Protein AF-A0A5E3XPI7-F1 (afdb_monomer_lite)

Sequence (190 aa):
MTLVTARSAARRAAVLPKRLLLRAASTKTPSSSGTPTTSGQPPRFQLPAEKLRQLISLYHQSRDFVTPENLDRKIDEAFVEMPAGNLHSTNSEPRKSYPDLINDIARRRQQPAVRPVAIVTQAQNIRQNVARSEAIFEALYGSSNGRKPGLELVLETWGSTSKRLEELQEEKVPSAPVPRGRSKPVSRRS

Radius of gyration: 37.41 Å; chains: 1; bounding box: 80×70×129 Å

Foldseek 3Di:
DDDDDDDDDDDDDDDDDPDDDPPDDPPPDPPDPDDDPPPPDPPPPDDDPVVVVVVVVVVVVCVVDDDPVCPVVVVCCVVVCPPPVPVVPPPPPPPQDPVRVVVVVVVVVPDPPDPPPPCPPVVVVVVVVLVVVQVVCCVVQVDNPVPDHHPVVVVVVVVVVVVVVVVVVVVVPDDDPDDDDDDDDDDDDD

Structure (mmCIF, N/CA/C/O backbone):
data_AF-A0A5E3XPI7-F1
#
_entry.id   AF-A0A5E3XPI7-F1
#
loop_
_atom_site.group_PDB
_atom_site.id
_atom_site.type_symbol
_atom_site.label_atom_id
_atom_site.label_alt_id
_atom_site.label_comp_id
_atom_site.label_asym_id
_atom_site.label_entity_id
_atom_site.label_seq_id
_atom_site.pdbx_PDB_ins_code
_atom_site.Cartn_x
_atom_site.Cartn_y
_atom_site.Cartn_z
_atom_site.occupancy
_atom_site.B_iso_or_equiv
_atom_site.auth_seq_id
_atom_site.auth_comp_id
_atom_site.auth_asym_id
_atom_site.auth_atom_id
_atom_site.pdbx_PDB_model_num
ATOM 1 N N . MET A 1 1 ? 33.825 -17.149 -54.811 1.00 46.75 1 MET A N 1
ATOM 2 C CA . MET A 1 1 ? 33.338 -18.462 -54.339 1.00 46.75 1 MET A CA 1
ATOM 3 C C . MET A 1 1 ? 32.237 -18.224 -53.322 1.00 46.75 1 MET A C 1
ATOM 5 O O . MET A 1 1 ? 32.507 -17.690 -52.257 1.00 46.75 1 MET A O 1
ATOM 9 N N . THR A 1 2 ? 30.994 -18.499 -53.704 1.00 53.19 2 THR A N 1
ATOM 10 C CA . THR A 1 2 ? 29.777 -18.215 -52.935 1.00 53.19 2 THR A CA 1
ATOM 11 C C . THR A 1 2 ? 29.277 -19.500 -52.284 1.00 53.19 2 THR A C 1
ATOM 13 O O . THR A 1 2 ? 28.970 -20.464 -52.978 1.00 53.19 2 THR A O 1
ATOM 16 N N . LEU A 1 3 ? 29.184 -19.526 -50.953 1.00 53.25 3 LEU A N 1
ATOM 17 C CA . LEU A 1 3 ? 28.537 -20.616 -50.224 1.00 53.25 3 LEU A CA 1
ATOM 18 C C . LEU A 1 3 ? 27.262 -20.087 -49.570 1.00 53.25 3 LEU A C 1
ATOM 20 O O . LEU A 1 3 ? 27.287 -19.373 -48.570 1.00 53.25 3 LEU A O 1
ATOM 24 N N . VAL A 1 4 ? 26.145 -20.432 -50.205 1.00 54.34 4 VAL A N 1
ATOM 25 C CA . VAL A 1 4 ? 24.784 -20.302 -49.691 1.00 54.34 4 VAL A CA 1
ATOM 26 C C . VAL A 1 4 ? 24.515 -21.517 -48.808 1.00 54.34 4 VAL A C 1
ATOM 28 O O . VAL A 1 4 ? 24.525 -22.643 -49.299 1.00 54.34 4 VAL A O 1
ATOM 31 N N . THR A 1 5 ? 24.228 -21.298 -47.525 1.00 57.84 5 THR A N 1
ATOM 32 C CA . THR A 1 5 ? 23.769 -22.361 -46.619 1.00 57.84 5 THR A CA 1
ATOM 33 C C . THR A 1 5 ? 22.466 -21.925 -45.964 1.00 57.84 5 THR A C 1
ATOM 35 O O . THR A 1 5 ? 22.449 -21.222 -44.959 1.00 57.84 5 THR A O 1
ATOM 38 N N . ALA A 1 6 ? 21.355 -22.352 -46.559 1.00 56.62 6 ALA A N 1
ATOM 39 C CA . ALA A 1 6 ? 20.020 -22.262 -45.987 1.00 56.62 6 ALA A CA 1
ATOM 40 C C . ALA A 1 6 ? 19.704 -23.569 -45.258 1.00 56.62 6 ALA A C 1
ATOM 42 O O . ALA A 1 6 ? 19.625 -24.589 -45.935 1.00 56.62 6 ALA A O 1
ATOM 43 N N . ARG A 1 7 ? 19.473 -23.571 -43.933 1.00 46.44 7 ARG A N 1
ATOM 44 C CA . ARG A 1 7 ? 18.800 -24.697 -43.253 1.00 46.44 7 ARG A CA 1
ATOM 45 C C . ARG A 1 7 ? 18.004 -24.293 -42.004 1.00 46.44 7 ARG A C 1
ATOM 47 O O . ARG A 1 7 ? 18.560 -23.889 -40.993 1.00 46.44 7 ARG A O 1
ATOM 54 N N . SER A 1 8 ? 16.711 -24.606 -42.104 1.00 47.53 8 SER A N 1
ATOM 55 C CA . SER A 1 8 ? 15.860 -25.246 -41.092 1.00 47.53 8 SER A CA 1
ATOM 56 C C . SER A 1 8 ? 15.229 -24.389 -39.987 1.00 47.53 8 SER A C 1
ATOM 58 O O . SER A 1 8 ? 15.787 -24.163 -38.917 1.00 47.53 8 SER A O 1
ATOM 60 N N . ALA A 1 9 ? 13.970 -24.018 -40.234 1.00 50.31 9 ALA A N 1
ATOM 61 C CA . ALA A 1 9 ? 13.013 -23.578 -39.230 1.00 50.31 9 ALA A CA 1
ATOM 62 C C . ALA A 1 9 ? 12.345 -24.799 -38.569 1.00 50.31 9 ALA A C 1
ATOM 64 O O . ALA A 1 9 ? 11.523 -25.477 -39.184 1.00 50.31 9 ALA A O 1
ATOM 65 N N . ALA A 1 10 ? 12.652 -25.055 -37.298 1.00 51.22 10 ALA A N 1
ATOM 66 C CA . ALA A 1 10 ? 11.918 -26.018 -36.484 1.00 51.22 10 ALA A CA 1
ATOM 67 C C . ALA A 1 10 ? 10.769 -25.306 -35.753 1.00 51.22 10 ALA A C 1
ATOM 69 O O . ALA A 1 10 ? 10.960 -24.664 -34.721 1.00 51.22 10 ALA A O 1
ATOM 70 N N . ARG A 1 11 ? 9.552 -25.431 -36.290 1.00 51.06 11 ARG A N 1
ATOM 71 C CA . ARG A 1 11 ? 8.315 -25.072 -35.585 1.00 51.06 11 ARG A CA 1
ATOM 72 C C . ARG A 1 11 ? 8.061 -26.119 -34.498 1.00 51.06 11 ARG A C 1
ATOM 74 O O . ARG A 1 11 ? 7.648 -27.232 -34.806 1.00 51.06 11 ARG A O 1
ATOM 81 N N . ARG A 1 12 ? 8.298 -25.786 -33.228 1.00 45.91 12 ARG A N 1
ATOM 82 C CA . ARG A 1 12 ? 7.793 -26.579 -32.095 1.00 45.91 12 ARG A CA 1
ATOM 83 C C . ARG A 1 12 ? 6.591 -25.871 -31.486 1.00 45.91 12 ARG A C 1
ATOM 85 O O . ARG A 1 12 ? 6.736 -24.878 -30.782 1.00 45.91 12 ARG A O 1
ATOM 92 N N . ALA A 1 13 ? 5.410 -26.407 -31.782 1.00 50.97 13 ALA A N 1
ATOM 93 C CA . ALA A 1 13 ? 4.174 -26.099 -31.085 1.00 50.97 13 ALA A CA 1
ATOM 94 C C . ALA A 1 13 ? 4.282 -26.633 -29.648 1.00 50.97 13 ALA A C 1
ATOM 96 O O . ALA A 1 13 ? 4.342 -27.843 -29.433 1.00 50.97 13 ALA A O 1
ATOM 97 N N . ALA A 1 14 ? 4.361 -25.734 -28.668 1.00 48.03 14 ALA A N 1
ATOM 98 C CA . ALA A 1 14 ? 4.275 -26.097 -27.262 1.00 48.03 14 ALA A CA 1
ATOM 99 C C . ALA A 1 14 ? 2.805 -26.044 -26.834 1.00 48.03 14 ALA A C 1
ATOM 101 O O . ALA A 1 14 ? 2.178 -24.987 -26.808 1.00 48.03 14 ALA A O 1
ATOM 102 N N . VAL A 1 15 ? 2.268 -27.222 -26.535 1.00 55.09 15 VAL A N 1
ATOM 103 C CA . VAL A 1 15 ? 0.945 -27.450 -25.956 1.00 55.09 15 VAL A CA 1
ATOM 104 C C . VAL A 1 15 ? 0.901 -26.819 -24.560 1.00 55.09 15 VAL A C 1
ATOM 106 O O . VAL A 1 15 ? 1.678 -27.188 -23.680 1.00 55.09 15 VAL A O 1
ATOM 109 N N . LEU A 1 16 ? 0.000 -25.856 -24.361 1.00 52.22 16 LEU A N 1
ATOM 110 C CA . LEU A 1 16 ? -0.302 -25.259 -23.059 1.00 52.22 16 LEU A CA 1
ATOM 111 C C . LEU A 1 16 ? -1.058 -26.276 -22.183 1.00 52.22 16 LEU A C 1
ATOM 113 O O . LEU A 1 16 ? -2.137 -26.721 -22.587 1.00 52.22 16 LEU A O 1
ATOM 117 N N . PRO A 1 17 ? -0.589 -26.618 -20.970 1.00 56.00 17 PRO A N 1
ATOM 118 C CA . PRO A 1 17 ? -1.431 -27.318 -20.014 1.00 56.00 17 PRO A CA 1
ATOM 119 C C . PRO A 1 17 ? -2.454 -26.342 -19.416 1.00 56.00 17 PRO A C 1
ATOM 121 O O . PRO A 1 17 ? -2.115 -25.450 -18.638 1.00 56.00 17 PRO A O 1
ATOM 124 N N . LYS A 1 18 ? -3.732 -26.540 -19.758 1.00 56.53 18 LYS A N 1
ATOM 125 C CA . LYS A 1 18 ? -4.879 -25.961 -19.048 1.00 56.53 18 LYS A CA 1
ATOM 126 C C . LYS A 1 18 ? -4.884 -26.488 -17.608 1.00 56.53 18 LYS A C 1
ATOM 128 O O . LYS A 1 18 ? -5.399 -27.571 -17.349 1.00 56.53 18 LYS A O 1
ATOM 133 N N . ARG A 1 19 ? -4.323 -25.736 -16.661 1.00 48.53 19 ARG A N 1
ATOM 134 C CA . ARG A 1 19 ? -4.579 -25.950 -15.230 1.00 48.53 19 ARG A CA 1
ATOM 135 C C . ARG A 1 19 ? -5.607 -24.936 -14.751 1.00 48.53 19 ARG A C 1
ATOM 137 O O . ARG A 1 19 ? -5.276 -23.833 -14.336 1.00 48.53 19 ARG A O 1
ATOM 144 N N . LEU A 1 20 ? -6.866 -25.355 -14.833 1.00 53.25 20 LEU A N 1
ATOM 145 C CA . LEU A 1 20 ? -7.965 -24.796 -14.060 1.00 53.25 20 LEU A CA 1
ATOM 146 C C . LEU A 1 20 ? -7.735 -25.180 -12.594 1.00 53.25 20 LEU A C 1
ATOM 148 O O . LEU A 1 20 ? -7.838 -26.353 -12.243 1.00 53.25 20 LEU A O 1
ATOM 152 N N . LEU A 1 21 ? -7.414 -24.211 -11.740 1.00 52.66 21 LEU A N 1
ATOM 153 C CA . LEU A 1 21 ? -7.559 -24.365 -10.294 1.00 52.66 21 LEU A CA 1
ATOM 154 C C . LEU A 1 21 ? -8.781 -23.561 -9.860 1.00 52.66 21 LEU A C 1
ATOM 156 O O . LEU A 1 21 ? -8.689 -22.418 -9.422 1.00 52.66 21 LEU A O 1
ATOM 160 N N . LEU A 1 22 ? -9.939 -24.202 -10.009 1.00 48.00 22 LEU A N 1
ATOM 161 C CA . LEU A 1 22 ? -11.158 -23.870 -9.284 1.00 48.00 22 LEU A CA 1
ATOM 162 C C . LEU A 1 22 ? -10.891 -24.129 -7.797 1.00 48.00 22 LEU A C 1
ATOM 164 O O . LEU A 1 22 ? -11.034 -25.249 -7.312 1.00 48.00 22 LEU A O 1
ATOM 168 N N . ARG A 1 23 ? -10.461 -23.102 -7.064 1.00 47.09 23 ARG A N 1
ATOM 169 C CA . ARG A 1 23 ? -10.472 -23.141 -5.601 1.00 47.09 23 ARG A CA 1
ATOM 170 C C . ARG A 1 23 ? -11.863 -22.714 -5.152 1.00 47.09 23 ARG A C 1
ATOM 172 O O . ARG A 1 23 ? -12.155 -21.527 -5.062 1.00 47.09 23 ARG A O 1
ATOM 179 N N . ALA A 1 24 ? -12.718 -23.707 -4.929 1.00 47.91 24 ALA A N 1
ATOM 180 C CA . ALA A 1 24 ? -14.034 -23.528 -4.340 1.00 47.91 24 ALA A CA 1
ATOM 181 C C . ALA A 1 24 ? -13.911 -22.783 -3.000 1.00 47.91 24 ALA A C 1
ATOM 183 O O . ALA A 1 24 ? -13.189 -23.209 -2.094 1.00 47.91 24 ALA A O 1
ATOM 184 N N . ALA A 1 25 ? -14.605 -21.653 -2.893 1.00 49.84 25 ALA A N 1
ATOM 185 C CA . ALA A 1 25 ? -14.828 -20.974 -1.632 1.00 49.84 25 ALA A CA 1
ATOM 186 C C . ALA A 1 25 ? -15.744 -21.859 -0.776 1.00 49.84 25 ALA A C 1
ATOM 188 O O . ALA A 1 25 ? -16.906 -22.077 -1.103 1.00 49.84 25 ALA A O 1
ATOM 189 N N . SER A 1 26 ? -15.198 -22.399 0.312 1.00 47.62 26 SER A N 1
ATOM 190 C CA . SER A 1 26 ? -15.962 -23.086 1.349 1.00 47.62 26 SER A CA 1
ATOM 191 C C . SER A 1 26 ? -16.805 -22.055 2.101 1.00 47.62 26 SER A C 1
ATOM 193 O O . SER A 1 26 ? -16.370 -21.503 3.112 1.00 47.62 26 SER A O 1
ATOM 195 N N . THR A 1 27 ? -18.019 -21.804 1.620 1.00 45.47 27 THR A N 1
ATOM 196 C CA . THR A 1 27 ? -19.076 -21.120 2.366 1.00 45.47 27 THR A CA 1
ATOM 197 C C . THR A 1 27 ? -19.510 -22.015 3.524 1.00 45.47 27 THR A C 1
ATOM 199 O O . THR A 1 27 ? -20.385 -22.865 3.381 1.00 45.47 27 THR A O 1
ATOM 202 N N . LYS A 1 28 ? -18.875 -21.851 4.687 1.00 46.69 28 LYS A N 1
ATOM 203 C CA . LYS A 1 28 ? -19.432 -22.340 5.949 1.00 46.69 28 LYS A CA 1
ATOM 204 C C . LYS A 1 28 ? -20.549 -21.382 6.349 1.00 46.69 28 LYS A C 1
ATOM 206 O O . LYS A 1 28 ? -20.294 -20.352 6.962 1.00 46.69 28 LYS A O 1
ATOM 211 N N . THR A 1 29 ? -21.769 -21.711 5.950 1.00 52.50 29 THR A N 1
ATOM 212 C CA . THR A 1 29 ? -22.997 -21.145 6.502 1.00 52.50 29 THR A CA 1
ATOM 213 C C . THR A 1 29 ? -23.326 -21.896 7.798 1.00 52.50 29 THR A C 1
ATOM 215 O O . THR A 1 29 ? -23.690 -23.071 7.743 1.00 52.50 29 THR A O 1
ATOM 218 N N . PRO A 1 30 ? -23.202 -21.290 8.992 1.00 60.44 30 PRO A N 1
ATOM 219 C CA . PRO A 1 30 ? -23.854 -21.841 10.169 1.00 60.44 30 PRO A CA 1
ATOM 220 C C . PRO A 1 30 ? -25.360 -21.579 10.047 1.00 60.44 30 PRO A C 1
ATOM 222 O O . PRO A 1 30 ? -25.852 -20.495 10.348 1.00 60.44 30 PRO A O 1
ATOM 225 N N . SER A 1 31 ? -26.087 -22.584 9.562 1.00 53.00 31 SER A N 1
ATOM 226 C CA . SER A 1 31 ? -27.528 -22.694 9.766 1.00 53.00 31 SER A CA 1
ATOM 227 C C . SER A 1 31 ? -27.759 -23.129 11.211 1.00 53.00 31 SER A C 1
ATOM 229 O O . SER A 1 31 ? -27.590 -24.298 11.550 1.00 53.00 31 SER A O 1
ATOM 231 N N . SER A 1 32 ? -28.100 -22.180 12.079 1.00 54.62 32 SER A N 1
ATOM 232 C CA . 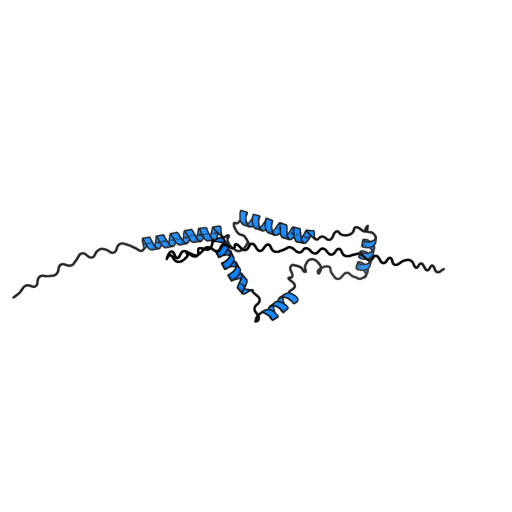SER A 1 32 ? -28.708 -22.472 13.375 1.00 54.62 32 SER A CA 1
ATOM 233 C C . SER A 1 32 ? -30.013 -21.693 13.471 1.00 54.62 32 SER A C 1
ATOM 235 O O . SER A 1 32 ? -30.049 -20.546 13.917 1.00 54.62 32 SER A O 1
ATOM 237 N N . SER A 1 33 ? -31.092 -22.320 13.011 1.00 55.06 33 SER A N 1
ATOM 238 C CA . SER A 1 33 ? -32.469 -21.920 13.283 1.00 55.06 33 SER A CA 1
ATOM 239 C C . SER A 1 33 ? -32.787 -22.184 14.760 1.00 55.06 33 SER A C 1
ATOM 241 O O . SER A 1 33 ? -33.391 -23.195 15.111 1.00 55.06 33 SER A O 1
ATOM 243 N N . GLY A 1 34 ? -32.310 -21.301 15.635 1.00 54.78 34 GLY A N 1
ATOM 244 C CA . GLY A 1 34 ? -32.733 -21.226 17.029 1.00 54.78 34 GLY A CA 1
ATOM 245 C C . GLY A 1 34 ? -33.869 -20.221 17.147 1.00 54.78 34 GLY A C 1
ATOM 246 O O . GLY A 1 34 ? -33.689 -19.039 16.863 1.00 54.78 34 GLY A O 1
ATOM 247 N N . THR A 1 35 ? -35.048 -20.693 17.535 1.00 60.25 35 THR A N 1
ATOM 248 C CA . THR A 1 35 ? -36.203 -19.865 17.893 1.00 60.25 35 THR A CA 1
ATOM 249 C C . THR A 1 35 ? -35.811 -18.850 18.978 1.00 60.25 35 THR A C 1
ATOM 251 O O . THR A 1 35 ? -35.271 -19.272 20.005 1.00 60.25 35 THR A O 1
ATOM 254 N N . PRO A 1 36 ? -36.065 -17.538 18.806 1.00 57.59 36 PRO A N 1
ATOM 255 C CA . PRO A 1 36 ? -35.721 -16.544 19.814 1.00 57.59 36 PRO A CA 1
ATOM 256 C C . PRO A 1 36 ? -36.678 -16.665 21.004 1.00 57.59 36 PRO A C 1
ATOM 258 O O . PRO A 1 36 ? -37.800 -16.165 20.976 1.00 57.59 36 PRO A O 1
ATOM 261 N N . THR A 1 37 ? -36.233 -17.321 22.074 1.00 57.84 37 THR A N 1
ATOM 262 C CA . THR A 1 37 ? -36.859 -17.184 23.391 1.00 57.84 37 THR A CA 1
ATOM 263 C C . THR A 1 37 ? -36.681 -15.744 23.849 1.00 57.84 37 THR A C 1
ATOM 265 O O . THR A 1 37 ? -35.568 -15.295 24.120 1.00 57.84 37 THR A O 1
ATOM 268 N N . THR A 1 38 ? -37.790 -15.017 23.889 1.00 57.09 38 THR A N 1
ATOM 269 C CA . THR A 1 38 ? -37.904 -13.623 24.307 1.00 57.09 38 THR A CA 1
ATOM 270 C C . THR A 1 38 ? -37.697 -13.522 25.821 1.00 57.09 38 THR A C 1
ATOM 272 O O . THR A 1 38 ? -38.645 -13.364 26.582 1.00 57.09 38 THR A O 1
ATOM 275 N N . SER A 1 39 ? -36.457 -13.648 26.297 1.00 55.84 39 SER A N 1
ATOM 276 C CA . SER A 1 39 ? -36.108 -13.098 27.607 1.00 55.84 39 SER A CA 1
ATOM 277 C C . SER A 1 39 ? -35.917 -11.592 27.418 1.00 55.84 39 SER A C 1
ATOM 279 O O . SER A 1 39 ? -35.167 -11.155 26.550 1.00 55.84 39 SER A O 1
ATOM 281 N N . GLY A 1 40 ? -36.674 -10.789 28.169 1.00 59.47 40 GLY A N 1
ATOM 282 C CA . GLY A 1 40 ? -36.781 -9.327 28.044 1.00 59.47 40 GLY A CA 1
ATOM 283 C C . GLY A 1 40 ? -35.522 -8.539 28.423 1.00 59.47 40 GLY A C 1
ATOM 284 O O . GLY A 1 40 ? -35.625 -7.459 28.995 1.00 59.47 40 GLY A O 1
ATOM 285 N N . GLN A 1 41 ? -34.336 -9.068 28.130 1.00 64.38 41 GLN A N 1
ATOM 286 C CA . GLN A 1 41 ? -33.072 -8.372 28.284 1.00 64.38 41 GLN A CA 1
ATOM 287 C C . GLN A 1 41 ? -32.551 -8.014 26.884 1.00 64.38 41 GLN A C 1
ATOM 289 O O . GLN A 1 41 ? -32.411 -8.908 26.047 1.00 64.38 41 GLN A O 1
ATOM 294 N N . PRO A 1 42 ? -32.272 -6.730 26.588 1.00 71.06 42 PRO A N 1
ATOM 295 C CA . PRO A 1 42 ? -31.729 -6.354 25.290 1.00 71.06 42 PRO A CA 1
ATOM 296 C C . PRO A 1 42 ? -30.418 -7.121 25.062 1.00 71.06 42 PRO A C 1
ATOM 298 O O . PRO A 1 42 ? -29.586 -7.169 25.979 1.00 71.06 42 PRO A O 1
ATOM 301 N N . PRO A 1 43 ? -30.219 -7.742 23.884 1.00 68.38 43 PRO A N 1
ATOM 302 C CA . PRO A 1 43 ? -29.007 -8.495 23.605 1.00 68.38 43 PRO A CA 1
ATOM 303 C C . PRO A 1 43 ? -27.806 -7.564 23.771 1.00 68.38 43 PRO A C 1
ATOM 305 O O . PRO A 1 43 ? -27.640 -6.592 23.033 1.00 68.38 43 PRO A O 1
ATOM 308 N N . ARG A 1 44 ? -26.969 -7.840 24.776 1.00 73.00 44 ARG A N 1
ATOM 309 C CA . ARG A 1 44 ? -25.715 -7.116 24.995 1.00 73.00 44 ARG A CA 1
ATOM 310 C C . ARG A 1 44 ? -24.743 -7.536 23.898 1.00 73.00 44 ARG A C 1
ATOM 312 O O . ARG A 1 44 ? -24.020 -8.517 24.037 1.00 73.00 44 ARG A O 1
ATOM 319 N N . PHE A 1 45 ? -24.769 -6.813 22.784 1.00 71.81 45 PHE A N 1
ATOM 320 C CA . PHE A 1 45 ? -23.896 -7.050 21.641 1.00 71.81 45 PHE A CA 1
ATOM 321 C C . PHE A 1 45 ? -22.479 -6.565 21.977 1.00 71.81 45 PHE A C 1
ATOM 323 O O . PHE A 1 45 ? -22.096 -5.439 21.674 1.00 71.81 45 PHE A O 1
ATOM 330 N N . GLN A 1 46 ? -21.705 -7.394 22.677 1.00 82.06 46 GLN A N 1
ATOM 331 C CA . GLN A 1 46 ? -20.302 -7.106 22.958 1.00 82.06 46 GLN A CA 1
ATOM 332 C C . GLN A 1 46 ? -19.442 -7.738 21.866 1.00 82.06 46 GLN A C 1
ATOM 334 O O . GLN A 1 46 ? -19.273 -8.955 21.793 1.00 82.06 46 GLN A O 1
ATOM 339 N N . LEU A 1 47 ? -18.931 -6.893 20.972 1.00 84.25 47 LEU A N 1
ATOM 340 C CA . LEU A 1 47 ? -17.944 -7.303 19.983 1.00 84.25 47 LEU A CA 1
ATOM 341 C C . LEU A 1 47 ? -16.624 -7.632 20.701 1.00 84.25 47 LEU A C 1
ATOM 343 O O . LEU A 1 47 ? -16.177 -6.838 21.530 1.00 84.25 47 LEU A O 1
ATOM 347 N N . PRO A 1 48 ? -15.965 -8.757 20.369 1.00 93.06 48 PRO A N 1
ATOM 348 C CA . PRO A 1 48 ? -14.601 -9.017 20.808 1.00 93.06 48 PRO A CA 1
ATOM 349 C C . PRO A 1 48 ? -13.692 -7.830 20.476 1.00 93.06 48 PRO A C 1
ATOM 351 O O . PRO A 1 48 ? -13.796 -7.260 19.385 1.00 93.06 48 PRO A O 1
ATOM 354 N N . ALA A 1 49 ? -12.780 -7.484 21.386 1.00 86.75 49 ALA A N 1
ATOM 355 C CA . ALA A 1 49 ? -11.899 -6.323 21.236 1.00 86.75 49 ALA A CA 1
ATOM 356 C C . ALA A 1 49 ? -11.120 -6.339 19.908 1.00 86.75 49 ALA A C 1
ATOM 358 O O . ALA A 1 49 ? -10.955 -5.303 19.271 1.00 86.75 49 ALA A O 1
ATOM 359 N N . GLU A 1 50 ? -10.709 -7.518 19.438 1.00 89.00 50 GLU A N 1
ATOM 360 C CA . GLU A 1 50 ? -10.055 -7.695 18.138 1.00 89.00 50 GLU A CA 1
ATOM 361 C C . GLU A 1 50 ? -10.923 -7.209 16.963 1.00 89.00 50 GLU A C 1
ATOM 363 O O . GLU A 1 50 ? -10.449 -6.474 16.097 1.00 89.00 50 GLU A O 1
ATOM 368 N N . LYS A 1 51 ? -12.221 -7.537 16.960 1.00 93.25 51 LYS A N 1
ATOM 369 C CA . LYS A 1 51 ? -13.148 -7.107 15.903 1.00 93.25 51 LYS A CA 1
ATOM 370 C C . LYS A 1 51 ? -13.394 -5.603 15.939 1.00 93.25 51 LYS A C 1
ATOM 372 O O . LYS A 1 51 ? -13.493 -4.986 14.883 1.00 93.25 51 LYS A O 1
ATOM 377 N N . LEU A 1 52 ? -13.445 -5.001 17.131 1.00 93.62 52 LEU A N 1
ATOM 378 C CA . LEU A 1 52 ? -13.537 -3.544 17.269 1.00 93.62 52 LEU A CA 1
ATOM 379 C C . LEU A 1 52 ? -12.306 -2.849 16.680 1.00 93.62 52 LEU A C 1
ATOM 381 O O . LEU A 1 52 ? -12.449 -1.875 15.947 1.00 93.62 52 LEU A O 1
ATOM 385 N N . ARG A 1 53 ? -11.103 -3.383 16.921 1.00 90.12 53 ARG A N 1
ATOM 386 C CA . ARG A 1 53 ? -9.862 -2.857 16.327 1.00 90.12 53 ARG A CA 1
ATOM 387 C C . ARG A 1 53 ? -9.882 -2.931 14.807 1.00 90.12 53 ARG A C 1
ATOM 389 O O . ARG A 1 53 ? -9.526 -1.957 14.150 1.00 90.12 53 ARG A O 1
ATOM 396 N N . GLN A 1 54 ? -10.316 -4.062 14.253 1.00 95.00 54 GLN A N 1
ATOM 397 C CA . GLN A 1 54 ? -10.435 -4.230 12.805 1.00 95.00 54 GLN A CA 1
ATOM 398 C C . GLN A 1 54 ? -11.456 -3.259 12.207 1.00 95.00 54 GLN A C 1
ATOM 400 O O . GLN A 1 54 ? -11.165 -2.628 11.197 1.00 95.00 54 GLN A O 1
ATOM 405 N N . LEU A 1 55 ? -12.609 -3.074 12.855 1.00 95.00 55 LEU A N 1
ATOM 406 C CA . LEU A 1 55 ? -13.622 -2.100 12.436 1.00 95.00 55 LEU A CA 1
ATOM 407 C C . LEU A 1 55 ? -13.082 -0.669 12.434 1.00 95.00 55 LEU A C 1
ATOM 409 O O . LEU A 1 55 ? -13.271 0.054 11.461 1.00 95.00 55 LEU A O 1
ATOM 413 N N . ILE A 1 56 ? -12.365 -0.276 13.487 1.00 91.38 56 ILE A N 1
ATOM 414 C CA . ILE A 1 56 ? -11.726 1.043 13.573 1.00 91.38 56 ILE A CA 1
ATOM 415 C C . ILE A 1 56 ? -10.653 1.191 12.487 1.00 91.38 56 ILE A C 1
ATOM 417 O O . ILE A 1 56 ? -10.556 2.230 11.838 1.00 91.38 56 ILE A O 1
ATOM 421 N N . SER A 1 57 ? -9.862 0.144 12.243 1.00 94.19 57 SER A N 1
ATOM 422 C CA . SER A 1 57 ? -8.857 0.147 11.180 1.00 94.19 57 SER A CA 1
ATOM 423 C C . SER A 1 57 ? -9.496 0.323 9.801 1.00 94.19 57 SER A C 1
ATOM 425 O O . SER A 1 57 ? -9.036 1.162 9.028 1.00 94.19 57 SER A O 1
ATOM 427 N N . LEU A 1 58 ? -10.588 -0.393 9.527 1.00 96.50 58 LEU A N 1
ATOM 428 C CA . LEU A 1 58 ? -11.337 -0.301 8.276 1.00 96.50 58 LEU A CA 1
ATOM 429 C C . LEU A 1 58 ? -11.974 1.085 8.113 1.00 96.50 58 LEU A C 1
ATOM 431 O O . LEU A 1 58 ? -11.906 1.654 7.031 1.00 96.50 58 LEU A O 1
ATOM 435 N N . TYR A 1 59 ? -12.494 1.675 9.192 1.00 96.31 59 TYR A N 1
ATOM 436 C CA . TYR A 1 59 ? -13.005 3.049 9.201 1.00 96.31 59 TYR A CA 1
ATOM 437 C C . TYR A 1 59 ? -11.928 4.087 8.849 1.00 96.31 59 TYR A C 1
ATOM 439 O O . TYR A 1 59 ? -12.180 5.046 8.124 1.00 96.31 59 TYR A O 1
ATOM 447 N N . HIS A 1 60 ? -10.695 3.905 9.323 1.00 95.62 60 HIS A N 1
ATOM 448 C CA . HIS A 1 60 ? -9.605 4.797 8.930 1.00 95.62 60 HIS A CA 1
ATOM 449 C C . HIS A 1 60 ? -9.160 4.578 7.479 1.00 95.62 60 HIS A C 1
ATOM 451 O O . HIS A 1 60 ? -8.817 5.547 6.807 1.00 95.62 60 HIS A O 1
ATOM 457 N N . GLN A 1 61 ? -9.199 3.338 6.987 1.00 92.69 61 GLN A N 1
ATOM 458 C CA . GLN A 1 61 ? -8.886 3.005 5.593 1.00 92.69 61 GLN A CA 1
ATOM 459 C C . GLN A 1 61 ? -9.975 3.462 4.617 1.00 92.69 61 GLN A C 1
ATOM 461 O O . GLN A 1 61 ? -9.669 3.774 3.469 1.00 92.69 61 GLN A O 1
ATOM 466 N N . SER A 1 62 ? -11.233 3.553 5.058 1.00 96.06 62 SER A N 1
ATOM 467 C CA . SER A 1 62 ? -12.344 3.920 4.179 1.00 96.06 62 SER A CA 1
ATOM 468 C C . SER A 1 62 ? -12.260 5.350 3.653 1.00 96.06 62 SER A C 1
ATOM 470 O O . SER A 1 62 ? -12.914 5.667 2.667 1.00 96.06 62 SER A O 1
ATOM 472 N N . ARG A 1 63 ? -11.436 6.212 4.267 1.00 91.56 63 ARG A N 1
ATOM 473 C CA . ARG A 1 63 ? -11.148 7.557 3.746 1.00 91.56 63 ARG A CA 1
ATOM 474 C C . ARG A 1 63 ? -10.504 7.522 2.355 1.00 91.56 63 ARG A C 1
ATOM 476 O O . ARG A 1 63 ? -10.725 8.444 1.577 1.00 91.56 63 ARG A O 1
ATOM 483 N N . ASP A 1 64 ? -9.755 6.465 2.053 1.00 93.38 64 ASP A N 1
ATOM 484 C CA . ASP A 1 64 ? -9.041 6.295 0.784 1.00 93.38 64 ASP A CA 1
ATOM 485 C C . ASP A 1 64 ? -9.800 5.387 -0.199 1.00 93.38 64 ASP A C 1
ATOM 487 O O . ASP A 1 64 ? -9.266 5.013 -1.245 1.00 93.38 64 ASP A O 1
ATOM 491 N N . PHE A 1 65 ? -11.039 4.997 0.124 1.00 96.44 65 PHE A N 1
ATOM 492 C CA . PHE A 1 65 ? -11.841 4.160 -0.763 1.00 96.44 65 PHE A CA 1
ATOM 493 C C . PHE A 1 65 ? -12.259 4.918 -2.019 1.00 96.44 65 PHE A C 1
ATOM 495 O O . PHE A 1 65 ? -12.478 6.131 -2.021 1.00 96.44 65 PHE A O 1
ATOM 502 N N . VAL A 1 66 ? -12.383 4.156 -3.102 1.00 96.62 66 VAL A N 1
ATOM 503 C CA . VAL A 1 66 ? -12.813 4.678 -4.392 1.00 96.62 66 VAL A CA 1
ATOM 504 C C . VAL A 1 66 ? -14.318 4.943 -4.339 1.00 96.62 66 VAL A C 1
ATOM 506 O O . VAL A 1 66 ? -15.113 4.025 -4.136 1.00 96.62 66 VAL A O 1
ATOM 509 N N . THR A 1 67 ? -14.692 6.203 -4.508 1.00 97.81 67 THR A N 1
ATOM 510 C CA . THR A 1 67 ? -16.060 6.704 -4.634 1.00 97.81 67 THR A CA 1
ATOM 511 C C . THR A 1 67 ? -16.267 7.206 -6.067 1.00 97.81 67 THR A C 1
ATOM 513 O O . THR A 1 67 ? -15.291 7.522 -6.752 1.00 97.81 67 THR A O 1
ATOM 516 N N . PRO A 1 68 ? -17.508 7.279 -6.578 1.00 97.69 68 PRO A N 1
ATOM 517 C CA . PRO A 1 68 ? -17.738 7.736 -7.949 1.00 97.69 68 PRO A CA 1
ATOM 518 C C . PRO A 1 68 ? -17.210 9.157 -8.198 1.00 97.69 68 PRO A C 1
ATOM 520 O O . PRO A 1 68 ? -16.790 9.454 -9.309 1.00 97.69 68 PRO A O 1
ATOM 523 N N . GLU A 1 69 ? -17.154 10.013 -7.173 1.00 97.50 69 GLU A N 1
ATOM 524 C CA . GLU A 1 69 ? -16.613 11.373 -7.288 1.00 97.50 69 GLU A CA 1
ATOM 525 C C . GLU A 1 69 ? -15.078 11.413 -7.369 1.00 97.50 69 GLU A C 1
ATOM 527 O O . GLU A 1 69 ? -14.517 12.392 -7.857 1.00 97.50 69 GLU A O 1
ATOM 532 N N . ASN A 1 70 ? -14.383 10.381 -6.870 1.00 95.06 70 ASN A N 1
ATOM 533 C CA . ASN A 1 70 ? -12.918 10.327 -6.827 1.00 95.06 70 ASN A CA 1
ATOM 534 C C . ASN A 1 70 ? -12.298 9.299 -7.798 1.00 95.06 70 ASN A C 1
ATOM 536 O O . ASN A 1 70 ? -11.070 9.224 -7.892 1.00 95.06 70 ASN A O 1
ATOM 540 N N . LEU A 1 71 ? -13.130 8.545 -8.527 1.00 95.94 71 LEU A N 1
ATOM 541 C CA . LEU A 1 71 ? -12.733 7.452 -9.418 1.00 95.94 71 LEU A CA 1
ATOM 542 C C . LEU A 1 71 ? -11.747 7.905 -10.499 1.00 95.94 71 LEU A C 1
ATOM 544 O O . LEU A 1 71 ? -10.662 7.337 -10.594 1.00 95.94 71 LEU A O 1
ATOM 548 N N . ASP A 1 72 ? -12.102 8.928 -11.279 1.00 97.25 72 ASP A N 1
ATOM 549 C CA . ASP A 1 72 ? -11.285 9.389 -12.412 1.00 97.25 72 ASP A CA 1
ATOM 550 C C . ASP A 1 72 ? -9.897 9.835 -11.949 1.00 97.25 72 ASP A C 1
ATOM 552 O O . ASP A 1 72 ? -8.875 9.419 -12.490 1.00 97.25 72 ASP A O 1
ATOM 556 N N . ARG A 1 73 ? -9.844 10.579 -10.840 1.00 95.12 73 ARG A N 1
ATOM 557 C CA . ARG A 1 73 ? -8.579 10.997 -10.232 1.00 95.12 73 ARG A CA 1
ATOM 558 C C . ARG A 1 73 ? -7.733 9.803 -9.782 1.00 95.12 73 ARG A C 1
ATOM 560 O O . ARG A 1 73 ? -6.516 9.834 -9.930 1.00 95.12 73 ARG A O 1
ATOM 567 N N . LYS A 1 74 ? -8.356 8.763 -9.216 1.00 94.06 74 LYS A N 1
ATOM 568 C CA . LYS A 1 74 ? -7.658 7.545 -8.777 1.00 94.06 74 LYS A CA 1
ATOM 569 C C . LYS A 1 74 ? -7.166 6.695 -9.947 1.00 94.06 74 LYS A C 1
ATOM 571 O O . LYS A 1 74 ? -6.131 6.045 -9.813 1.00 94.06 74 LYS A O 1
ATOM 576 N N . ILE A 1 75 ? -7.872 6.717 -11.078 1.00 92.94 75 ILE A N 1
ATOM 577 C CA . ILE A 1 75 ? -7.413 6.127 -12.339 1.00 92.94 75 ILE A CA 1
ATOM 578 C C . ILE A 1 75 ? -6.144 6.854 -12.790 1.00 92.94 75 ILE A C 1
ATOM 580 O O . ILE A 1 75 ? -5.111 6.207 -12.952 1.00 92.94 75 ILE A O 1
ATOM 584 N N . ASP A 1 76 ? -6.182 8.182 -12.897 1.00 94.62 76 ASP A N 1
ATOM 585 C CA . ASP A 1 76 ? -5.021 8.967 -13.325 1.00 94.62 76 ASP A CA 1
ATOM 586 C C . ASP A 1 76 ? -3.817 8.759 -12.396 1.00 94.62 76 ASP A C 1
ATOM 588 O O . ASP A 1 76 ? -2.719 8.478 -12.868 1.00 94.62 76 ASP A O 1
ATOM 592 N N . GLU A 1 77 ? -4.020 8.801 -11.076 1.00 91.00 77 GLU A N 1
ATOM 593 C CA . GLU A 1 77 ? -2.983 8.516 -10.074 1.00 91.00 77 GLU A CA 1
ATOM 594 C C . GLU A 1 77 ? -2.359 7.128 -10.297 1.00 91.00 77 GLU A C 1
ATOM 596 O O . GLU A 1 77 ? -1.140 7.001 -10.372 1.00 91.00 77 GLU A O 1
ATOM 601 N N . ALA A 1 78 ? -3.173 6.086 -10.493 1.00 87.50 78 ALA A N 1
ATOM 602 C CA . ALA A 1 78 ? -2.683 4.721 -10.679 1.00 87.50 78 ALA A CA 1
ATOM 603 C C . ALA A 1 78 ? -1.904 4.507 -11.992 1.00 87.50 78 ALA A C 1
ATOM 605 O O . ALA A 1 78 ? -1.039 3.628 -12.050 1.00 87.50 78 ALA A O 1
ATOM 606 N N . PHE A 1 79 ? -2.212 5.272 -13.044 1.00 85.38 79 PHE A N 1
ATOM 607 C CA . PHE A 1 79 ? -1.553 5.152 -14.349 1.00 85.38 79 PHE A CA 1
ATOM 608 C C . PHE A 1 79 ? -0.378 6.122 -14.539 1.00 85.38 79 PHE A C 1
ATOM 610 O O . PHE A 1 79 ? 0.551 5.799 -15.282 1.00 85.38 79 PHE A O 1
ATOM 617 N N . VAL A 1 80 ? -0.388 7.280 -13.875 1.00 85.44 80 VAL A N 1
ATOM 618 C CA . VAL A 1 80 ? 0.674 8.296 -13.957 1.00 85.44 80 VAL A CA 1
ATOM 619 C C . VAL A 1 80 ? 1.732 8.075 -12.877 1.00 85.44 80 VAL A C 1
ATOM 621 O O . VAL A 1 80 ? 2.931 8.109 -13.165 1.00 85.44 80 VAL A O 1
ATOM 624 N N . GLU A 1 81 ? 1.319 7.801 -11.640 1.00 65.12 81 GLU A N 1
ATOM 625 C CA . GLU A 1 81 ? 2.222 7.567 -10.515 1.00 65.12 81 GLU A CA 1
ATOM 626 C C . GLU A 1 81 ? 2.574 6.078 -10.432 1.00 65.12 81 GLU A C 1
ATOM 628 O O . GLU A 1 81 ? 2.147 5.344 -9.542 1.00 65.12 81 GLU A O 1
ATOM 633 N N . MET A 1 82 ? 3.411 5.598 -11.359 1.00 60.19 82 MET A N 1
ATOM 634 C CA . MET A 1 82 ? 4.132 4.353 -11.092 1.00 60.19 82 MET A CA 1
ATOM 635 C C . MET A 1 82 ? 4.952 4.562 -9.811 1.00 60.19 82 MET A C 1
ATOM 637 O O . MET A 1 82 ? 5.828 5.434 -9.802 1.00 60.19 82 MET A O 1
ATOM 641 N N . PRO A 1 83 ? 4.720 3.789 -8.732 1.00 58.22 83 PRO A N 1
ATOM 642 C CA . PRO A 1 83 ? 5.409 4.010 -7.476 1.00 58.22 83 PRO A CA 1
ATOM 643 C C . PRO A 1 83 ? 6.908 3.897 -7.729 1.00 58.22 83 PRO A C 1
ATOM 645 O O . PRO A 1 83 ? 7.415 2.841 -8.125 1.00 58.22 83 PRO A O 1
ATOM 648 N N . ALA A 1 84 ? 7.622 4.997 -7.486 1.00 56.31 84 ALA A N 1
ATOM 649 C CA . ALA A 1 84 ? 9.064 5.104 -7.682 1.00 56.31 84 ALA A CA 1
ATOM 650 C C . ALA A 1 84 ? 9.844 3.972 -6.978 1.00 56.31 84 ALA A C 1
ATOM 652 O O . ALA A 1 84 ? 10.958 3.650 -7.382 1.00 56.31 84 ALA A O 1
ATOM 653 N N . GLY A 1 85 ? 9.240 3.298 -5.991 1.00 54.94 85 GLY A N 1
ATOM 654 C CA . GLY A 1 85 ? 9.789 2.120 -5.316 1.00 54.94 85 GLY A CA 1
ATOM 655 C C . GLY A 1 85 ? 9.982 0.866 -6.183 1.00 54.94 85 GLY A C 1
ATOM 656 O O . GLY A 1 85 ? 10.783 0.021 -5.804 1.00 54.94 85 GLY A O 1
ATOM 657 N N . ASN A 1 86 ? 9.332 0.743 -7.349 1.00 50.50 86 ASN A N 1
ATOM 658 C CA . ASN A 1 86 ? 9.516 -0.406 -8.257 1.00 50.50 86 ASN A CA 1
ATOM 659 C C . ASN A 1 86 ? 10.208 -0.063 -9.588 1.00 50.50 86 ASN A C 1
ATOM 661 O O . ASN A 1 86 ? 10.471 -0.958 -10.389 1.00 50.50 86 ASN A O 1
ATOM 665 N N . LEU A 1 87 ? 10.546 1.207 -9.820 1.00 52.28 87 LEU A N 1
ATOM 666 C CA . LEU A 1 87 ? 11.271 1.648 -11.020 1.00 52.28 87 LEU A CA 1
ATOM 667 C C . LEU A 1 87 ? 12.799 1.663 -10.851 1.00 52.28 87 LEU A C 1
ATOM 669 O O . LEU A 1 87 ? 13.526 1.727 -11.842 1.00 52.28 87 LEU A O 1
ATOM 673 N N . HIS A 1 88 ? 13.304 1.531 -9.621 1.00 48.19 88 HIS A N 1
ATOM 674 C CA . HIS A 1 88 ? 14.744 1.559 -9.336 1.00 48.19 88 HIS A CA 1
ATOM 675 C C . HIS A 1 88 ? 15.500 0.265 -9.693 1.00 48.19 88 HIS A C 1
ATOM 677 O O . HIS A 1 88 ? 16.707 0.211 -9.495 1.00 48.19 88 HIS A O 1
ATOM 683 N N . SER A 1 89 ? 14.847 -0.766 -10.250 1.00 50.44 89 SER A N 1
ATOM 684 C CA . SER A 1 89 ? 15.543 -2.007 -10.637 1.00 50.44 89 SER A CA 1
ATOM 685 C C . SER A 1 89 ? 15.775 -2.190 -12.143 1.00 50.44 89 SER A C 1
ATOM 687 O O . SER A 1 89 ? 16.452 -3.147 -12.513 1.00 50.44 89 SER A O 1
ATOM 689 N N . THR A 1 90 ? 15.265 -1.320 -13.025 1.00 50.91 90 THR A N 1
ATOM 690 C CA . THR A 1 90 ? 15.519 -1.466 -14.479 1.00 50.91 90 THR A CA 1
ATOM 691 C C . THR A 1 90 ? 15.806 -0.172 -15.239 1.00 50.91 90 THR A C 1
ATOM 693 O O . THR A 1 90 ? 16.248 -0.259 -16.381 1.00 50.91 90 THR A O 1
ATOM 696 N N . ASN A 1 91 ? 15.590 1.013 -14.650 1.00 49.88 91 ASN A N 1
ATOM 697 C CA . ASN A 1 91 ? 15.610 2.276 -15.405 1.00 49.88 91 ASN A CA 1
ATOM 698 C C . ASN A 1 91 ? 16.781 3.227 -15.096 1.00 49.88 91 ASN A C 1
ATOM 700 O O . ASN A 1 91 ? 16.784 4.340 -15.614 1.00 49.88 91 ASN A O 1
ATOM 704 N N . SER A 1 92 ? 17.793 2.810 -14.327 1.00 51.16 92 SER A N 1
ATOM 705 C CA . SER A 1 92 ? 19.049 3.576 -14.200 1.00 51.16 92 SER A CA 1
ATOM 706 C C . SER A 1 92 ? 20.265 2.861 -14.789 1.00 51.16 92 SER A C 1
ATOM 708 O O . SER A 1 92 ? 21.398 3.209 -14.461 1.00 51.16 92 SER A O 1
ATOM 710 N N . GLU A 1 93 ? 20.067 1.880 -15.668 1.00 59.94 93 GLU A N 1
ATOM 711 C CA . GLU A 1 93 ? 21.150 1.552 -16.588 1.00 59.94 93 GLU A CA 1
ATOM 712 C C . GLU A 1 93 ? 21.235 2.726 -17.574 1.00 59.94 93 GLU A C 1
ATOM 714 O O . GLU A 1 93 ? 20.244 3.000 -18.265 1.00 59.94 93 GLU A O 1
ATOM 719 N N . PRO A 1 94 ? 22.356 3.470 -17.625 1.00 69.31 94 PRO A N 1
ATOM 720 C CA . PRO A 1 94 ? 22.536 4.498 -18.640 1.00 69.31 94 PRO A CA 1
ATOM 721 C C . PRO A 1 94 ? 22.258 3.863 -20.001 1.00 69.31 94 PRO A C 1
ATOM 723 O O . PRO A 1 94 ? 22.633 2.711 -20.233 1.00 69.31 94 PRO A O 1
ATOM 726 N N . ARG A 1 95 ? 21.544 4.578 -20.882 1.00 72.38 95 ARG A N 1
ATOM 727 C CA . ARG A 1 95 ? 21.208 4.088 -22.227 1.00 72.38 95 ARG A CA 1
ATOM 728 C C . ARG A 1 95 ? 22.469 3.493 -22.859 1.00 72.38 95 ARG A C 1
ATOM 730 O O . ARG A 1 95 ? 23.389 4.236 -23.189 1.00 72.38 95 ARG A O 1
ATOM 737 N N . LYS A 1 96 ? 22.523 2.163 -22.974 1.00 81.31 96 LYS A N 1
ATOM 738 C CA . LYS A 1 96 ? 23.710 1.463 -23.471 1.00 81.31 96 LYS A CA 1
ATOM 739 C C . LYS A 1 96 ? 23.986 1.919 -24.893 1.00 81.31 96 LYS A C 1
ATOM 741 O O . LYS A 1 96 ? 23.069 1.948 -25.718 1.00 81.31 96 LYS A O 1
ATOM 746 N N . SER A 1 97 ? 25.234 2.281 -25.171 1.00 88.25 97 SER A N 1
ATOM 747 C CA . SER A 1 97 ? 25.640 2.647 -26.520 1.00 88.25 97 SER A CA 1
ATOM 748 C C . SER A 1 97 ? 25.502 1.427 -27.439 1.00 88.25 97 SER A C 1
ATOM 750 O O . SER A 1 97 ? 25.615 0.282 -26.999 1.00 88.25 97 SER A O 1
ATOM 752 N N . TYR A 1 98 ? 25.247 1.645 -28.729 1.00 90.12 98 TYR A N 1
ATOM 753 C CA . TYR A 1 98 ? 25.158 0.562 -29.717 1.00 90.12 98 TYR A CA 1
ATOM 754 C C . TYR A 1 98 ? 26.353 -0.423 -29.686 1.00 90.12 98 TYR A C 1
ATOM 756 O O . TYR A 1 98 ? 26.110 -1.633 -29.672 1.00 90.12 98 TYR A O 1
ATOM 764 N N . PRO A 1 99 ? 27.625 0.025 -29.606 1.00 94.50 99 PRO A N 1
ATOM 765 C CA . PRO A 1 99 ? 28.761 -0.878 -29.401 1.00 94.50 99 PRO A CA 1
ATOM 766 C C . PRO A 1 99 ? 28.659 -1.728 -28.124 1.00 94.50 99 PRO A C 1
ATOM 768 O O . PRO A 1 99 ? 28.977 -2.917 -28.156 1.00 94.50 99 PRO A O 1
ATOM 771 N N . ASP A 1 100 ? 28.155 -1.173 -27.022 1.00 90.81 100 ASP A N 1
ATOM 772 C CA . ASP A 1 100 ? 28.015 -1.905 -25.756 1.00 90.81 100 ASP A CA 1
ATOM 773 C C . ASP A 1 100 ? 26.971 -3.017 -25.864 1.00 90.81 100 ASP A C 1
ATOM 775 O O . ASP A 1 100 ? 27.151 -4.105 -25.316 1.00 90.81 100 ASP A O 1
ATOM 779 N N . LEU A 1 101 ? 25.900 -2.780 -26.628 1.00 90.75 101 LEU A N 1
ATOM 780 C CA . LEU A 1 101 ? 24.887 -3.794 -26.922 1.00 90.75 101 LEU A CA 1
ATOM 781 C C . LEU A 1 101 ? 25.468 -4.957 -27.734 1.00 90.75 101 LEU A C 1
ATOM 783 O O . LEU A 1 101 ? 25.163 -6.115 -27.440 1.00 90.75 101 LEU A O 1
ATOM 787 N N . ILE A 1 102 ? 26.327 -4.677 -28.720 1.00 95.00 102 ILE A N 1
ATOM 788 C CA . ILE A 1 102 ? 27.016 -5.721 -29.498 1.00 95.00 102 ILE A CA 1
ATOM 789 C C . ILE A 1 102 ? 27.905 -6.566 -28.581 1.00 95.00 102 ILE A C 1
ATOM 791 O O . ILE A 1 102 ? 27.855 -7.799 -28.641 1.00 95.00 102 ILE A O 1
ATOM 795 N N . ASN A 1 103 ? 28.663 -5.919 -27.695 1.00 95.31 103 ASN A N 1
ATOM 796 C CA . ASN A 1 103 ? 29.529 -6.598 -26.732 1.00 95.31 103 ASN A CA 1
ATOM 797 C C . ASN A 1 103 ? 28.723 -7.448 -25.738 1.00 95.31 103 ASN A C 1
ATOM 799 O O . ASN A 1 103 ? 29.075 -8.600 -25.473 1.00 95.31 103 ASN A O 1
ATOM 803 N N . ASP A 1 104 ? 27.596 -6.933 -25.244 1.00 90.31 104 ASP A N 1
ATOM 804 C CA . ASP A 1 104 ? 26.686 -7.675 -24.371 1.00 90.31 104 ASP A CA 1
ATOM 805 C C . ASP A 1 104 ? 26.097 -8.910 -25.078 1.00 90.31 104 ASP A C 1
ATOM 807 O O . ASP A 1 104 ? 25.991 -9.979 -24.469 1.00 90.31 104 ASP A O 1
ATOM 811 N N . ILE A 1 105 ? 25.743 -8.802 -26.364 1.00 93.06 105 ILE A N 1
ATOM 812 C CA . ILE A 1 105 ? 25.260 -9.936 -27.168 1.00 93.06 105 ILE 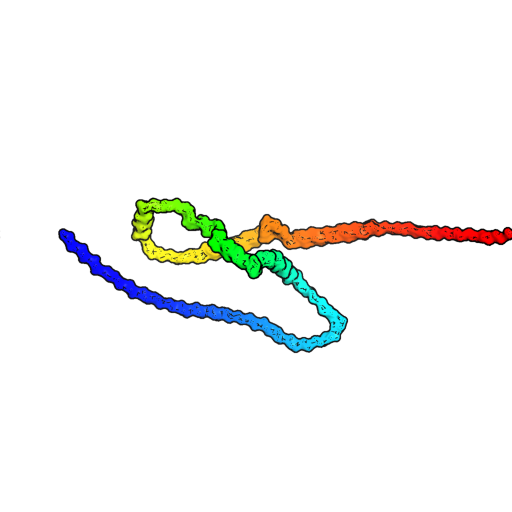A CA 1
ATOM 813 C C . ILE A 1 105 ? 26.368 -10.975 -27.357 1.00 93.06 105 ILE A C 1
ATOM 815 O O . ILE A 1 105 ? 26.115 -12.168 -27.178 1.00 93.06 105 ILE A O 1
ATOM 819 N N . ALA A 1 106 ? 27.588 -10.546 -27.690 1.00 94.69 106 ALA A N 1
ATOM 820 C CA . ALA A 1 106 ? 28.734 -11.438 -27.838 1.00 94.69 106 ALA A CA 1
ATOM 821 C C . ALA A 1 106 ? 29.020 -12.196 -26.531 1.00 94.69 106 ALA A C 1
ATOM 823 O O . ALA A 1 106 ? 29.143 -13.421 -26.548 1.00 94.69 106 ALA A O 1
ATOM 824 N N . ARG A 1 107 ? 28.999 -11.497 -25.386 1.00 91.44 107 ARG A N 1
ATOM 825 C CA . ARG A 1 107 ? 29.164 -12.101 -24.056 1.00 91.44 107 ARG A CA 1
ATOM 826 C C . ARG A 1 107 ? 28.073 -13.129 -23.755 1.00 91.44 107 ARG A C 1
ATOM 828 O O . ARG A 1 107 ? 28.375 -14.230 -23.307 1.00 91.44 107 ARG A O 1
ATOM 835 N N . ARG A 1 108 ? 26.804 -12.813 -24.041 1.00 84.56 108 ARG A N 1
ATOM 836 C CA . ARG A 1 108 ? 25.674 -13.741 -23.826 1.00 84.56 108 ARG A CA 1
ATOM 837 C C . ARG A 1 108 ? 25.747 -14.984 -24.710 1.00 84.56 108 ARG A C 1
ATOM 839 O O . ARG A 1 108 ? 25.316 -16.043 -24.278 1.00 84.56 108 ARG A O 1
ATOM 846 N N . ARG A 1 109 ? 26.287 -14.871 -25.927 1.00 90.31 109 ARG A N 1
ATOM 847 C CA . ARG A 1 109 ? 26.474 -16.016 -26.836 1.00 90.31 109 ARG A CA 1
ATOM 848 C C . ARG A 1 109 ? 27.572 -16.971 -26.375 1.00 90.31 109 ARG A C 1
ATOM 850 O O . ARG A 1 109 ? 27.505 -18.149 -26.698 1.00 90.31 109 ARG A O 1
ATOM 857 N N . GLN A 1 110 ? 28.567 -16.461 -25.651 1.00 91.00 110 GLN A N 1
ATOM 858 C CA . GLN A 1 110 ? 29.633 -17.277 -25.065 1.00 91.00 110 GLN A CA 1
ATOM 859 C C . GLN A 1 110 ? 29.199 -17.963 -23.767 1.00 91.00 110 GLN A C 1
ATOM 861 O O . GLN A 1 110 ? 29.788 -18.969 -23.377 1.00 91.00 110 GLN A O 1
ATOM 866 N N . GLN A 1 111 ? 28.173 -17.441 -23.092 1.00 83.94 111 GLN A N 1
ATOM 867 C CA . GLN A 1 111 ? 27.624 -18.096 -21.915 1.00 83.94 111 GLN A CA 1
ATOM 868 C C . GLN A 1 111 ? 26.859 -19.362 -22.332 1.00 83.94 111 GLN A C 1
ATOM 870 O O . GLN A 1 111 ? 26.091 -19.329 -23.299 1.00 83.94 111 GLN A O 1
ATOM 875 N N . PRO A 1 112 ? 27.039 -20.489 -21.618 1.00 82.12 112 PRO A N 1
ATOM 876 C CA . PRO A 1 112 ? 26.237 -21.680 -21.857 1.00 82.12 112 PRO A CA 1
ATOM 877 C C . PRO A 1 112 ? 24.757 -21.325 -21.702 1.00 82.12 112 PRO A C 1
ATOM 879 O O . PRO A 1 112 ? 24.403 -20.491 -20.867 1.00 82.12 112 PRO A O 1
ATOM 882 N N . ALA A 1 113 ? 23.891 -21.949 -22.506 1.00 76.56 113 ALA A N 1
ATOM 883 C CA . ALA A 1 113 ? 22.447 -21.723 -22.496 1.00 76.56 113 ALA A CA 1
ATOM 884 C C . ALA A 1 113 ? 21.803 -22.267 -21.207 1.00 76.56 113 ALA A C 1
ATOM 886 O O . ALA A 1 113 ? 21.027 -23.221 -21.217 1.00 76.56 113 ALA A O 1
ATOM 887 N N . VAL A 1 114 ? 22.136 -21.662 -20.072 1.00 71.62 114 VAL A N 1
ATOM 888 C CA . VAL A 1 114 ? 21.474 -21.895 -18.802 1.00 71.62 114 VAL A CA 1
ATOM 889 C C . VAL A 1 114 ? 20.170 -21.124 -18.889 1.00 71.62 114 VAL A C 1
ATOM 891 O O . VAL A 1 114 ? 20.155 -19.895 -18.877 1.00 71.62 114 VAL A O 1
ATOM 894 N N . ARG A 1 115 ? 19.056 -21.843 -19.049 1.00 59.72 115 ARG A N 1
ATOM 895 C CA . ARG A 1 115 ? 17.731 -21.237 -18.910 1.00 59.72 115 ARG A CA 1
ATOM 896 C C . ARG A 1 115 ? 17.694 -20.545 -17.546 1.00 59.72 115 ARG A C 1
ATOM 898 O O . ARG A 1 115 ? 17.841 -21.252 -16.547 1.00 59.72 115 ARG A O 1
ATOM 905 N N . PRO A 1 116 ? 17.485 -19.219 -17.468 1.00 57.50 116 PRO A N 1
ATOM 906 C CA . PRO A 1 116 ? 17.197 -18.608 -16.189 1.00 57.50 116 PRO A CA 1
ATOM 907 C C . PRO A 1 116 ? 15.890 -19.238 -15.715 1.00 57.50 116 PRO A C 1
ATOM 909 O O . PRO A 1 116 ? 14.832 -19.040 -16.315 1.00 57.50 116 PRO A O 1
ATOM 912 N N . VAL A 1 117 ? 15.969 -20.061 -14.672 1.00 55.72 117 VAL A N 1
ATOM 913 C CA . VAL A 1 117 ? 14.800 -20.353 -13.852 1.00 55.72 117 VAL A CA 1
ATOM 914 C C . VAL A 1 117 ? 14.356 -18.983 -13.372 1.00 55.72 117 VAL A C 1
ATOM 916 O O . VAL A 1 117 ? 15.100 -18.322 -12.650 1.00 55.72 117 VAL A O 1
ATOM 919 N N . ALA A 1 118 ? 13.229 -18.500 -13.900 1.00 52.50 118 ALA A N 1
ATOM 920 C CA . ALA A 1 118 ? 12.715 -17.180 -13.584 1.00 52.50 118 ALA A CA 1
ATOM 921 C C . ALA A 1 118 ? 12.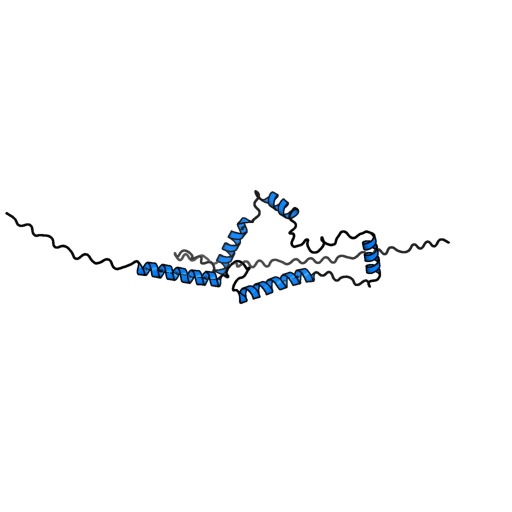769 -17.001 -12.066 1.00 52.50 118 ALA A C 1
ATOM 923 O O . ALA A 1 118 ? 12.219 -17.818 -11.324 1.00 52.50 118 ALA A O 1
ATOM 924 N N . ILE A 1 119 ? 13.482 -15.969 -11.617 1.00 51.12 119 ILE A N 1
ATOM 925 C CA . ILE A 1 119 ? 13.608 -15.592 -10.213 1.00 51.12 119 ILE A CA 1
ATOM 926 C C . ILE A 1 119 ? 12.239 -15.050 -9.778 1.00 51.12 119 ILE A C 1
ATOM 928 O O . ILE A 1 119 ? 12.025 -13.857 -9.617 1.00 51.12 119 ILE A O 1
ATOM 932 N N . VAL A 1 120 ? 11.266 -15.944 -9.613 1.00 50.16 120 VAL A N 1
ATOM 933 C CA . VAL A 1 120 ? 10.002 -15.688 -8.908 1.00 50.16 120 VAL A CA 1
ATOM 934 C C . VAL A 1 120 ? 10.262 -15.618 -7.391 1.00 50.16 120 VAL A C 1
ATOM 936 O O . VAL A 1 120 ? 9.411 -15.207 -6.608 1.00 50.16 120 VAL A O 1
ATOM 939 N N . THR A 1 121 ? 11.477 -15.951 -6.953 1.00 51.66 121 THR A N 1
ATOM 940 C CA . THR A 1 121 ? 11.866 -16.060 -5.546 1.00 51.66 121 THR A CA 1
ATOM 941 C C . THR A 1 121 ? 12.277 -14.742 -4.891 1.00 51.66 121 THR A C 1
ATOM 943 O O . THR A 1 121 ? 12.226 -14.661 -3.668 1.00 51.66 121 THR A O 1
ATOM 946 N N . GLN A 1 122 ? 12.627 -13.681 -5.630 1.00 49.78 122 GLN A N 1
ATOM 947 C CA . GLN A 1 122 ? 13.064 -12.427 -4.991 1.00 49.78 122 GLN A CA 1
ATOM 948 C C . GLN A 1 122 ? 11.885 -11.624 -4.420 1.00 49.78 122 GLN A C 1
ATOM 950 O O . GLN A 1 122 ? 11.956 -11.154 -3.287 1.00 49.78 122 GLN A O 1
ATOM 955 N N . ALA A 1 123 ? 10.750 -11.572 -5.126 1.00 50.88 123 ALA A N 1
ATOM 956 C CA . ALA A 1 123 ? 9.522 -10.970 -4.596 1.00 50.88 123 ALA A CA 1
ATOM 957 C C . ALA A 1 123 ? 8.954 -11.752 -3.395 1.00 50.88 123 ALA A C 1
ATOM 959 O O . ALA A 1 123 ? 8.359 -11.160 -2.496 1.00 50.88 123 ALA A O 1
ATOM 960 N N . GLN A 1 124 ? 9.163 -13.074 -3.345 1.00 52.09 124 GLN A N 1
ATOM 961 C CA . GLN A 1 124 ? 8.790 -13.890 -2.186 1.00 52.09 124 GLN A CA 1
ATOM 962 C C . GLN A 1 124 ? 9.745 -13.686 -1.000 1.00 52.09 124 GLN A C 1
ATOM 964 O O . GLN A 1 124 ? 9.271 -13.556 0.124 1.00 52.09 124 GLN A O 1
ATOM 969 N N . ASN A 1 125 ? 11.056 -13.564 -1.235 1.00 50.44 125 ASN A N 1
ATOM 970 C CA . ASN A 1 125 ? 12.038 -13.300 -0.175 1.00 50.44 125 ASN A CA 1
ATOM 971 C C . ASN A 1 125 ? 11.879 -11.913 0.465 1.00 50.44 125 ASN A C 1
ATOM 973 O O . ASN A 1 125 ? 12.018 -11.787 1.679 1.00 50.44 125 ASN A O 1
ATOM 977 N N . ILE A 1 126 ? 11.547 -10.876 -0.314 1.00 52.25 126 ILE A N 1
ATOM 978 C CA . ILE A 1 126 ? 11.271 -9.539 0.242 1.00 52.25 126 ILE A CA 1
ATOM 979 C C . ILE A 1 126 ? 10.019 -9.593 1.129 1.00 52.25 126 ILE A C 1
ATOM 981 O O . ILE A 1 126 ? 10.052 -9.117 2.258 1.00 52.25 126 ILE A O 1
ATOM 985 N N . ARG A 1 127 ? 8.944 -10.258 0.682 1.00 51.66 127 ARG A N 1
ATOM 986 C CA . ARG A 1 127 ? 7.717 -10.419 1.485 1.00 51.66 127 ARG A CA 1
ATOM 987 C C . ARG A 1 127 ? 7.935 -11.234 2.765 1.00 51.66 127 ARG A C 1
ATOM 989 O O . ARG A 1 127 ? 7.329 -10.922 3.783 1.00 51.66 127 ARG A O 1
ATOM 996 N N . GLN A 1 128 ? 8.797 -12.252 2.731 1.00 56.75 128 GLN A N 1
ATOM 997 C CA . GLN A 1 128 ? 9.131 -13.052 3.915 1.00 56.75 128 GLN A CA 1
ATOM 998 C C . GLN A 1 128 ? 10.016 -12.291 4.912 1.00 56.75 128 GLN A C 1
ATOM 1000 O O . GLN A 1 128 ? 9.839 -12.446 6.120 1.00 56.75 128 GLN A O 1
ATOM 1005 N N . ASN A 1 129 ? 10.931 -11.442 4.432 1.00 58.66 129 ASN A N 1
ATOM 1006 C CA . ASN A 1 129 ? 11.765 -10.626 5.314 1.00 58.66 129 ASN A CA 1
ATOM 1007 C C . ASN A 1 129 ? 10.984 -9.500 5.995 1.00 58.66 129 ASN A C 1
ATOM 1009 O O . ASN A 1 129 ? 11.239 -9.255 7.169 1.00 58.66 129 ASN A O 1
ATOM 1013 N N . VAL A 1 130 ? 10.009 -8.880 5.316 1.00 64.38 130 VAL A N 1
ATOM 1014 C CA . VAL A 1 130 ? 9.187 -7.806 5.909 1.00 64.38 130 VAL A CA 1
ATOM 1015 C C . VAL A 1 130 ? 8.442 -8.306 7.150 1.00 64.38 130 VAL A C 1
ATOM 1017 O O . VAL A 1 130 ? 8.600 -7.727 8.221 1.00 64.38 130 VAL A O 1
ATOM 1020 N N . ALA A 1 131 ? 7.753 -9.449 7.054 1.00 74.38 131 ALA A N 1
ATOM 1021 C CA . ALA A 1 131 ? 7.017 -10.022 8.185 1.00 74.38 131 ALA A CA 1
ATOM 1022 C C . ALA A 1 131 ? 7.930 -10.369 9.378 1.00 74.38 131 ALA A C 1
ATOM 1024 O O . ALA A 1 131 ? 7.562 -10.178 10.536 1.00 74.38 131 ALA A O 1
ATOM 1025 N N . ARG A 1 132 ? 9.150 -10.856 9.109 1.00 76.69 132 ARG A N 1
ATOM 1026 C CA . ARG A 1 132 ? 10.127 -11.160 10.162 1.00 76.69 132 ARG A CA 1
ATOM 1027 C C . ARG A 1 132 ? 10.678 -9.892 10.807 1.00 76.69 132 ARG A C 1
ATOM 1029 O O . ARG A 1 132 ? 10.814 -9.849 12.025 1.00 76.69 132 ARG A O 1
ATOM 1036 N N . SER A 1 133 ? 11.006 -8.879 10.007 1.00 74.25 133 SER A N 1
ATOM 1037 C CA . SER A 1 133 ? 11.507 -7.605 10.522 1.00 74.25 133 SER A CA 1
ATOM 1038 C C . SER A 1 133 ? 10.452 -6.855 11.330 1.00 74.25 133 SER A C 1
ATOM 1040 O O . SER A 1 133 ? 10.805 -6.277 12.351 1.00 74.25 133 SER A O 1
ATOM 1042 N N . GLU A 1 134 ? 9.176 -6.927 10.937 1.00 76.75 134 GLU A N 1
ATOM 1043 C CA . GLU A 1 134 ? 8.051 -6.359 11.691 1.00 76.75 134 GLU A CA 1
ATOM 1044 C C . GLU A 1 134 ? 7.886 -7.055 13.046 1.00 76.75 134 GLU A C 1
ATOM 1046 O O . GLU A 1 134 ? 7.835 -6.375 14.065 1.00 76.75 134 GLU A O 1
ATOM 1051 N N . ALA A 1 135 ? 7.923 -8.393 13.086 1.00 76.69 135 ALA A N 1
ATOM 1052 C CA . ALA A 1 135 ? 7.839 -9.149 14.339 1.00 76.69 135 ALA A CA 1
ATOM 1053 C C . ALA A 1 135 ? 9.021 -8.873 15.289 1.00 76.69 135 ALA A C 1
ATOM 1055 O O . ALA A 1 135 ? 8.845 -8.795 16.503 1.00 76.69 135 ALA A O 1
ATOM 1056 N N . ILE A 1 136 ? 10.235 -8.704 14.750 1.00 80.31 136 ILE A N 1
ATOM 1057 C CA . ILE A 1 136 ? 11.415 -8.334 15.549 1.00 80.31 136 ILE A CA 1
ATOM 1058 C C . ILE A 1 136 ? 11.272 -6.905 16.088 1.00 80.31 136 ILE A C 1
ATOM 1060 O O . ILE A 1 136 ? 11.563 -6.670 17.258 1.00 80.31 136 ILE A O 1
ATOM 1064 N N . PHE A 1 137 ? 10.812 -5.957 15.266 1.00 72.06 137 PHE A N 1
ATOM 1065 C CA . PHE A 1 137 ? 10.574 -4.577 15.701 1.00 72.06 137 PHE A CA 1
ATOM 1066 C C . PHE A 1 137 ? 9.476 -4.487 16.762 1.00 72.06 137 PHE A C 1
ATOM 1068 O O . PHE A 1 137 ? 9.610 -3.735 17.726 1.00 72.06 137 PHE A O 1
ATOM 1075 N N . GLU A 1 138 ? 8.415 -5.274 16.611 1.00 77.38 138 GLU A N 1
ATOM 1076 C CA . GLU A 1 138 ? 7.349 -5.385 17.597 1.00 77.38 138 GLU A CA 1
ATOM 1077 C C . GLU A 1 138 ? 7.868 -5.971 18.912 1.00 77.38 138 GLU A C 1
ATOM 1079 O O . GLU A 1 138 ? 7.597 -5.411 19.965 1.00 77.38 138 GLU A O 1
ATOM 1084 N N . ALA A 1 139 ? 8.678 -7.030 18.876 1.00 78.00 139 ALA A N 1
ATOM 1085 C CA . ALA A 1 139 ? 9.248 -7.607 20.091 1.00 78.00 139 ALA A CA 1
ATOM 1086 C C . ALA A 1 139 ? 10.238 -6.661 20.796 1.00 78.00 139 ALA A C 1
ATOM 1088 O O . ALA A 1 139 ? 10.277 -6.615 22.023 1.00 78.00 139 ALA A O 1
ATOM 1089 N N . LEU A 1 140 ? 11.046 -5.917 20.031 1.00 78.12 140 LEU A N 1
ATOM 1090 C CA . LEU A 1 140 ? 12.116 -5.079 20.579 1.00 78.12 140 LEU A CA 1
ATOM 1091 C C . LEU A 1 140 ? 11.615 -3.712 21.063 1.00 78.12 140 LEU A C 1
ATOM 1093 O O . LEU A 1 140 ? 12.127 -3.183 22.046 1.00 78.12 140 LEU A O 1
ATOM 1097 N N . TYR A 1 141 ? 10.627 -3.141 20.373 1.00 71.75 141 TYR A N 1
ATOM 1098 C CA . TYR A 1 141 ? 10.142 -1.782 20.627 1.00 71.75 141 TYR A CA 1
ATOM 1099 C C . TYR A 1 141 ? 8.663 -1.716 20.996 1.00 71.75 141 TYR A C 1
ATOM 1101 O O . TYR A 1 141 ? 8.156 -0.627 21.262 1.00 71.75 141 TYR A O 1
ATOM 1109 N N . GLY A 1 142 ? 7.944 -2.841 20.962 1.00 70.75 142 GLY A N 1
ATOM 1110 C CA . GLY A 1 142 ? 6.500 -2.851 21.158 1.00 70.75 142 GLY A CA 1
ATOM 1111 C C . GLY A 1 142 ? 5.795 -1.966 20.138 1.00 70.75 142 GLY A C 1
ATOM 1112 O O . GLY A 1 142 ? 4.885 -1.247 20.514 1.00 70.75 142 GLY A O 1
ATOM 1113 N N . SER A 1 143 ? 6.245 -1.906 18.879 1.00 73.19 143 SER A N 1
ATOM 1114 C CA . SER A 1 143 ? 5.631 -1.057 17.846 1.00 73.19 143 SER A CA 1
ATOM 1115 C C . SER A 1 143 ? 5.555 -1.812 16.521 1.00 73.19 143 SER A C 1
ATOM 1117 O O . SER A 1 143 ? 6.574 -2.301 16.039 1.00 73.19 143 SER A O 1
ATOM 1119 N N . SER A 1 144 ? 4.370 -1.885 15.911 1.00 61.91 144 SER A N 1
ATOM 1120 C CA . SER A 1 144 ? 4.151 -2.691 14.702 1.00 61.91 144 SER A CA 1
ATOM 1121 C C . SER A 1 144 ? 4.463 -1.965 13.390 1.00 61.91 144 SER A C 1
ATOM 1123 O O . SER A 1 144 ? 4.404 -2.588 12.342 1.00 61.91 144 SER A O 1
ATOM 1125 N N . ASN A 1 145 ? 4.772 -0.659 13.409 1.00 61.78 145 ASN A N 1
ATOM 1126 C CA . ASN A 1 145 ? 4.953 0.135 12.181 1.00 61.78 145 ASN A CA 1
ATOM 1127 C C . ASN A 1 145 ? 5.803 1.409 12.367 1.00 61.78 145 ASN A C 1
ATOM 1129 O O . ASN A 1 145 ? 5.475 2.458 11.812 1.00 61.78 145 ASN A O 1
ATOM 1133 N N . GLY A 1 146 ? 6.854 1.366 13.199 1.00 60.66 146 GLY A N 1
ATOM 1134 C CA . GLY A 1 146 ? 7.914 2.392 13.315 1.00 60.66 146 GLY A CA 1
ATOM 1135 C C . GLY A 1 146 ? 7.505 3.829 13.701 1.00 60.66 146 GLY A C 1
ATOM 1136 O O . GLY A 1 146 ? 8.368 4.663 13.952 1.00 60.66 146 GLY A O 1
ATOM 1137 N N . ARG A 1 147 ? 6.209 4.154 13.735 1.00 62.53 147 ARG A N 1
ATOM 1138 C CA . ARG A 1 147 ? 5.663 5.497 13.999 1.00 62.53 147 ARG A CA 1
ATOM 1139 C C . ARG A 1 147 ? 4.416 5.496 14.877 1.00 62.53 147 ARG A C 1
ATOM 1141 O O . ARG A 1 147 ? 3.973 6.565 15.283 1.00 62.53 147 ARG A O 1
ATOM 1148 N N . LYS A 1 148 ? 3.821 4.332 15.147 1.00 64.25 148 LYS A N 1
ATOM 1149 C CA . LYS A 1 148 ? 2.651 4.213 16.023 1.00 64.25 148 LYS A CA 1
ATOM 1150 C C . LYS A 1 148 ? 3.047 3.385 17.245 1.00 64.25 148 LYS A C 1
ATOM 1152 O O . LYS A 1 148 ? 3.554 2.281 17.035 1.00 64.25 148 LYS A O 1
ATOM 1157 N N . PRO A 1 149 ? 2.859 3.900 18.475 1.00 69.94 149 PRO A N 1
ATOM 1158 C CA . PRO A 1 149 ? 3.109 3.118 19.679 1.00 69.94 149 PRO A CA 1
ATOM 1159 C C . PRO A 1 149 ? 2.269 1.844 19.617 1.00 69.94 149 PRO A C 1
ATOM 1161 O O . PRO A 1 149 ? 1.128 1.873 19.142 1.00 69.94 149 PRO A O 1
ATOM 1164 N N . GLY A 1 150 ? 2.845 0.719 20.035 1.00 68.12 150 GLY A N 1
ATOM 1165 C CA . GLY A 1 150 ? 2.101 -0.527 20.065 1.00 68.12 150 GLY A CA 1
ATOM 1166 C C . GLY A 1 150 ? 0.943 -0.445 21.024 1.00 68.12 150 GLY A C 1
ATOM 1167 O O . GLY A 1 150 ? 0.853 0.394 21.923 1.00 68.12 150 GLY A O 1
ATOM 1168 N N . LEU A 1 151 ? 0.021 -1.351 20.777 1.00 66.44 151 LEU A N 1
ATOM 1169 C CA . LEU A 1 151 ? -1.271 -1.319 21.402 1.00 66.44 151 LEU A CA 1
ATOM 1170 C C . LEU A 1 151 ? -1.209 -1.502 22.923 1.00 66.44 151 LEU A C 1
ATOM 1172 O O . LEU A 1 151 ? -1.967 -0.850 23.635 1.00 66.44 151 LEU A O 1
ATOM 1176 N N . GLU A 1 152 ? -0.300 -2.349 23.399 1.00 73.44 152 GLU A N 1
ATOM 1177 C CA . GLU A 1 152 ? -0.081 -2.585 24.828 1.00 73.44 152 GLU A CA 1
ATOM 1178 C C . GLU A 1 152 ? 0.303 -1.287 25.547 1.00 73.44 152 GLU A C 1
ATOM 1180 O O . GLU A 1 152 ? -0.310 -0.928 26.548 1.00 73.44 152 GLU A O 1
ATOM 1185 N N . LEU A 1 153 ? 1.213 -0.503 24.957 1.00 76.38 153 LEU A N 1
ATOM 1186 C CA . LEU A 1 153 ? 1.644 0.783 25.507 1.00 76.38 153 LEU A CA 1
ATOM 1187 C C . LEU A 1 153 ? 0.490 1.801 25.550 1.00 76.38 15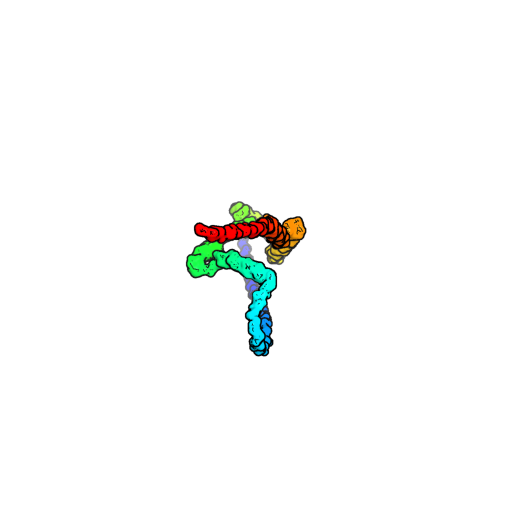3 LEU A C 1
ATOM 1189 O O . LEU A 1 153 ? 0.352 2.576 26.496 1.00 76.38 153 LEU A O 1
ATOM 1193 N N . VAL A 1 154 ? -0.378 1.793 24.534 1.00 80.12 154 VAL A N 1
ATOM 1194 C CA . VAL A 1 154 ? -1.569 2.657 24.502 1.00 80.12 154 VAL A CA 1
ATOM 1195 C C . VAL A 1 154 ? -2.582 2.234 25.569 1.00 80.12 154 VAL A C 1
ATOM 1197 O O . VAL A 1 154 ? -3.170 3.088 26.225 1.00 80.12 154 VAL A O 1
ATOM 1200 N N . LEU A 1 155 ? -2.781 0.932 25.782 1.00 81.81 155 LEU A N 1
ATOM 1201 C CA . LEU A 1 155 ? -3.692 0.430 26.813 1.00 81.81 155 LEU A CA 1
ATOM 1202 C C . LEU A 1 155 ? -3.170 0.710 28.226 1.00 81.81 155 LEU A C 1
ATOM 1204 O O . LEU A 1 155 ? -3.942 1.132 29.085 1.00 81.81 155 LEU A O 1
ATOM 1208 N N . GLU A 1 156 ? -1.872 0.531 28.458 1.00 81.44 156 GLU A N 1
ATOM 1209 C CA . GLU A 1 156 ? -1.221 0.806 29.740 1.00 81.44 156 GLU A CA 1
ATOM 1210 C C . GLU A 1 156 ? -1.284 2.298 30.102 1.00 81.44 156 GLU A C 1
ATOM 1212 O O . GLU A 1 156 ? -1.671 2.671 31.218 1.00 81.44 156 GLU A O 1
ATOM 1217 N N . THR A 1 157 ? -0.974 3.172 29.137 1.00 83.75 157 THR A N 1
ATOM 1218 C CA . THR A 1 157 ? -1.066 4.629 29.328 1.00 83.75 157 THR A CA 1
ATOM 1219 C C . THR A 1 157 ? -2.512 5.077 29.537 1.00 83.75 157 THR A C 1
ATOM 1221 O O . THR A 1 157 ? -2.775 5.941 30.380 1.00 83.75 157 THR A O 1
ATOM 1224 N N . TRP A 1 158 ? -3.479 4.460 28.851 1.00 86.00 158 TRP A N 1
ATOM 1225 C CA . TRP A 1 158 ? -4.892 4.776 29.045 1.00 86.00 158 TRP A CA 1
ATOM 1226 C C . TRP A 1 158 ? -5.423 4.307 30.409 1.00 86.00 158 TRP A C 1
ATOM 1228 O O . TRP A 1 158 ? -6.088 5.073 31.104 1.00 86.00 158 TRP A O 1
ATOM 1238 N N . GLY A 1 159 ? -5.073 3.099 30.858 1.00 86.69 159 GLY A N 1
ATOM 1239 C CA . GLY A 1 159 ? -5.450 2.616 32.191 1.00 86.69 159 GLY A CA 1
ATOM 1240 C C . GLY A 1 159 ? -4.886 3.492 33.313 1.00 86.69 159 GLY A C 1
ATOM 1241 O O . GLY A 1 159 ? -5.594 3.830 34.261 1.00 86.69 159 GLY A O 1
ATOM 1242 N N . SER A 1 160 ? -3.633 3.927 33.168 1.00 86.06 160 SER A N 1
ATOM 1243 C CA . SER A 1 160 ? -2.965 4.801 34.141 1.00 86.06 160 SER A CA 1
ATOM 1244 C C . SER A 1 160 ? -3.579 6.203 34.187 1.00 86.06 160 SER A C 1
ATOM 1246 O O . SER A 1 160 ? -3.798 6.757 35.263 1.00 86.06 160 SER A O 1
ATOM 1248 N N . THR A 1 161 ? -3.897 6.780 33.025 1.00 85.56 161 THR A N 1
ATOM 1249 C CA . THR A 1 161 ? -4.551 8.098 32.951 1.00 85.56 161 THR A CA 1
ATOM 1250 C C . THR A 1 161 ? -5.985 8.063 33.470 1.00 85.56 161 THR A C 1
ATOM 1252 O O . THR A 1 161 ? -6.393 9.005 34.146 1.00 85.56 161 THR A O 1
ATOM 1255 N N . SER A 1 162 ? -6.722 6.975 33.227 1.00 90.19 162 SER A N 1
ATOM 1256 C CA . SER A 1 162 ? -8.077 6.787 33.757 1.00 90.19 162 SER A CA 1
ATOM 1257 C C . SER A 1 162 ? -8.087 6.711 35.284 1.00 90.19 162 SER A C 1
ATOM 1259 O O . SER A 1 162 ? -8.863 7.425 35.909 1.00 90.19 162 SER A O 1
ATOM 1261 N N . LYS A 1 163 ? -7.191 5.915 35.889 1.00 90.31 163 LYS A N 1
ATOM 1262 C CA . LYS A 1 163 ? -7.060 5.831 37.356 1.00 90.31 163 LYS A CA 1
ATOM 1263 C C . LYS A 1 163 ? -6.722 7.179 37.984 1.00 90.31 163 LYS A C 1
ATOM 1265 O O . LYS A 1 163 ? -7.351 7.587 38.948 1.00 90.31 163 LYS A O 1
ATOM 1270 N N . ARG A 1 164 ? -5.780 7.913 37.386 1.00 88.62 164 ARG A N 1
ATOM 1271 C CA . ARG A 1 164 ? -5.393 9.247 37.867 1.00 88.62 164 ARG A CA 1
ATOM 1272 C C . ARG A 1 164 ? -6.548 10.252 37.806 1.00 88.62 164 ARG A C 1
ATOM 1274 O O . ARG A 1 164 ? -6.631 11.151 38.634 1.00 88.62 164 ARG A O 1
ATOM 1281 N N . LEU A 1 165 ? -7.422 10.124 36.809 1.00 87.44 165 LEU A N 1
ATOM 1282 C CA . LEU A 1 165 ? -8.633 10.937 36.691 1.00 87.44 165 LEU A CA 1
ATOM 1283 C C . LEU A 1 165 ? -9.658 10.607 37.782 1.00 87.44 165 LEU A C 1
ATOM 1285 O O . LEU A 1 165 ? -10.296 11.522 38.295 1.00 87.44 165 LEU A O 1
ATOM 1289 N N . GLU A 1 166 ? -9.794 9.330 38.133 1.00 88.19 166 GLU A N 1
ATOM 1290 C CA . GLU A 1 166 ? -10.684 8.850 39.195 1.00 88.19 166 GLU A CA 1
ATOM 1291 C C . GLU A 1 166 ? -10.196 9.299 40.582 1.00 88.19 166 GLU A C 1
ATOM 1293 O O . GLU A 1 166 ? -10.966 9.886 41.337 1.00 88.19 166 GLU A O 1
ATOM 1298 N N . GLU A 1 167 ? -8.894 9.183 40.863 1.00 86.38 167 GLU A N 1
ATOM 1299 C CA . GLU A 1 167 ? -8.277 9.695 42.100 1.00 86.38 167 GLU A CA 1
ATOM 1300 C C . GLU A 1 167 ? -8.510 11.206 42.280 1.00 86.38 167 GLU A C 1
ATOM 1302 O O . GLU A 1 167 ? -8.868 11.667 43.363 1.00 86.38 167 GLU A O 1
ATOM 1307 N N . LEU A 1 168 ? -8.391 11.992 41.203 1.00 84.25 168 LEU A N 1
ATOM 1308 C CA . LEU A 1 168 ? -8.678 13.432 41.237 1.00 84.25 168 LEU A CA 1
ATOM 1309 C C . LEU A 1 168 ? -10.168 13.748 41.442 1.00 84.25 168 LEU A C 1
ATOM 1311 O O . LEU A 1 168 ? -10.503 14.829 41.935 1.00 84.25 168 LEU A O 1
ATOM 1315 N N . GLN A 1 169 ? -11.072 12.852 41.041 1.00 79.88 169 GLN A N 1
ATOM 1316 C CA . GLN A 1 169 ? -12.501 12.998 41.320 1.00 79.88 169 GLN A CA 1
ATOM 1317 C C . GLN A 1 169 ? -12.822 12.669 42.778 1.00 79.88 169 GLN A C 1
ATOM 1319 O O . GLN A 1 169 ? -13.623 13.383 43.382 1.00 79.88 169 GLN A O 1
ATOM 1324 N N . GLU A 1 170 ? -12.176 11.655 43.352 1.00 77.88 170 GLU A N 1
ATOM 1325 C CA . GLU A 1 170 ? -12.338 11.295 44.762 1.00 77.88 170 GLU A CA 1
ATOM 1326 C C . GLU A 1 170 ? -11.753 12.361 45.700 1.00 77.88 170 GLU A C 1
ATOM 1328 O O . GLU A 1 170 ? -12.400 12.751 46.672 1.00 77.88 170 GLU A O 1
ATOM 1333 N N . GLU A 1 171 ? -10.589 12.930 45.374 1.00 70.06 171 GLU A N 1
ATOM 1334 C CA . GLU A 1 171 ? -9.966 13.993 46.176 1.00 70.06 171 GLU A CA 1
ATOM 1335 C C . GLU A 1 171 ? -10.767 15.311 46.133 1.00 70.06 171 GLU A C 1
ATOM 1337 O O . GLU A 1 171 ? -10.767 16.097 47.085 1.00 70.06 171 GLU A O 1
ATOM 1342 N N . LYS A 1 172 ? -11.528 15.547 45.054 1.00 66.19 172 LYS A N 1
ATOM 1343 C CA . LYS A 1 172 ? -12.365 16.746 44.881 1.00 66.19 172 LYS A CA 1
ATOM 1344 C C . LYS A 1 172 ? -13.716 16.682 45.607 1.00 66.19 172 LYS A C 1
ATOM 1346 O O . LYS A 1 172 ? -14.508 17.620 45.488 1.00 66.19 172 LYS A O 1
ATOM 1351 N N . VAL A 1 173 ? -13.962 15.663 46.431 1.00 57.31 173 VAL A N 1
ATOM 1352 C CA . VAL A 1 173 ? -15.068 15.659 47.402 1.00 57.31 173 VAL A CA 1
ATOM 1353 C C . VAL A 1 173 ? -14.537 15.941 48.819 1.00 57.31 173 VAL A C 1
ATOM 1355 O O . VAL A 1 173 ? -14.587 15.063 49.680 1.00 57.31 173 VAL A O 1
ATOM 1358 N N . PRO A 1 174 ? -14.041 17.154 49.145 1.00 57.91 174 PRO A N 1
ATOM 1359 C CA . PRO A 1 174 ? -13.857 17.507 50.538 1.00 57.91 174 PRO A CA 1
ATOM 1360 C C . PRO A 1 174 ? -15.234 17.729 51.170 1.00 57.91 174 PRO A C 1
ATOM 1362 O O . PRO A 1 174 ? -16.068 18.499 50.687 1.00 57.91 174 PRO A O 1
ATOM 1365 N N . SER A 1 175 ? -15.448 17.017 52.272 1.00 60.66 175 SER A N 1
ATOM 1366 C CA . SER A 1 175 ? -16.595 17.100 53.166 1.00 60.66 175 SER A CA 1
ATOM 1367 C C . SER A 1 175 ? -17.054 18.544 53.389 1.00 60.66 175 SER A C 1
ATOM 1369 O O . SER A 1 175 ? -16.354 19.343 54.019 1.00 60.66 175 SER A O 1
ATOM 1371 N N . ALA A 1 176 ? -18.253 18.878 52.915 1.00 62.66 176 ALA A N 1
ATOM 1372 C CA . ALA A 1 176 ? -18.897 20.129 53.280 1.00 62.66 176 ALA A CA 1
ATOM 1373 C C . ALA A 1 176 ? -19.152 20.138 54.804 1.00 62.66 176 ALA A C 1
ATOM 1375 O O . ALA A 1 176 ? -19.736 19.182 55.326 1.00 62.66 176 ALA A O 1
ATOM 1376 N N . PRO A 1 177 ? -18.735 21.182 55.543 1.00 64.38 177 PRO A N 1
ATOM 1377 C CA . PRO A 1 177 ? -19.006 21.275 56.968 1.00 64.38 177 PRO A CA 1
ATOM 1378 C C . PRO A 1 177 ? -20.514 21.423 57.192 1.00 64.38 177 PRO A C 1
ATOM 1380 O O . PRO A 1 177 ? -21.146 22.356 56.696 1.00 64.38 177 PRO A O 1
ATOM 1383 N N . VAL A 1 178 ? -21.084 20.482 57.948 1.00 69.44 178 VAL A N 1
ATOM 1384 C CA . VAL A 1 178 ? -22.495 20.465 58.349 1.00 69.44 178 VAL A CA 1
ATOM 1385 C C . VAL A 1 178 ? -22.841 21.796 59.034 1.00 69.44 178 VAL A C 1
ATOM 1387 O O . VAL A 1 178 ? -22.259 22.107 60.080 1.00 69.44 178 VAL A O 1
ATOM 1390 N N . PRO A 1 179 ? -23.777 22.601 58.497 1.00 63.06 179 PRO A N 1
ATOM 1391 C CA . PRO A 1 179 ? -24.163 23.852 59.130 1.00 63.06 179 PRO A CA 1
ATOM 1392 C C . PRO A 1 179 ? -24.923 23.545 60.425 1.00 63.06 179 PRO A C 1
ATOM 1394 O O . PRO A 1 179 ? -26.034 23.014 60.408 1.00 63.06 179 PRO A O 1
ATOM 1397 N N . ARG A 1 180 ? -24.317 23.881 61.571 1.00 59.56 180 ARG A N 1
ATOM 1398 C CA . ARG A 1 180 ? -24.985 23.826 62.877 1.00 59.56 180 ARG A CA 1
ATOM 1399 C C . ARG A 1 180 ? -26.167 24.795 62.861 1.00 59.56 180 ARG A C 1
ATOM 1401 O O . ARG A 1 180 ? -25.994 25.999 62.677 1.00 59.56 180 ARG A O 1
ATOM 1408 N N . GLY A 1 181 ? -27.365 24.236 63.021 1.00 59.97 181 GLY A N 1
ATOM 1409 C CA . GLY A 1 181 ? -28.633 24.951 62.972 1.00 59.97 181 GLY A CA 1
ATOM 1410 C C . GLY A 1 181 ? -28.664 26.151 63.918 1.00 59.97 181 GLY A C 1
ATOM 1411 O O . GLY A 1 181 ? -28.461 26.021 65.123 1.00 59.97 181 GLY A O 1
ATOM 1412 N N . ARG A 1 182 ? -28.946 27.326 63.348 1.00 60.31 182 ARG A N 1
ATOM 1413 C CA . ARG A 1 182 ? -29.297 28.540 64.088 1.00 60.31 182 ARG A CA 1
ATOM 1414 C C . ARG A 1 182 ? -30.629 28.319 64.805 1.00 60.31 182 ARG A C 1
ATOM 1416 O O . ARG A 1 182 ? -31.662 28.125 64.164 1.00 60.31 182 ARG A O 1
ATOM 1423 N N . SER A 1 183 ? -30.594 28.380 66.129 1.00 61.28 183 SER A N 1
ATOM 1424 C CA . SER A 1 183 ? -31.764 28.497 66.994 1.00 61.28 183 SER A CA 1
ATOM 1425 C C . SER A 1 183 ? -32.570 29.753 66.633 1.00 61.28 183 SER A C 1
ATOM 1427 O O . SER A 1 183 ? -32.022 30.843 66.462 1.00 61.28 183 SER A O 1
ATOM 1429 N N . LYS A 1 184 ? -33.889 29.592 66.477 1.00 68.50 184 LYS A N 1
ATOM 1430 C CA . LYS A 1 184 ? -34.832 30.695 66.238 1.00 68.50 184 LYS A CA 1
ATOM 1431 C C . LYS A 1 184 ? -35.074 31.472 67.544 1.00 68.50 184 LYS A C 1
ATOM 1433 O O . LYS A 1 184 ? -35.206 30.833 68.588 1.00 68.50 184 LYS A O 1
ATOM 1438 N N 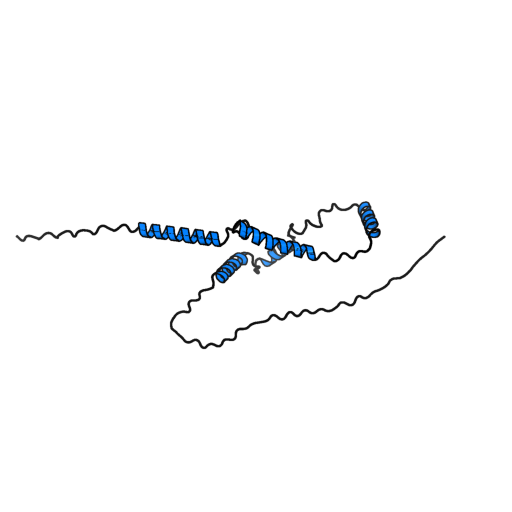. PRO A 1 185 ? -35.176 32.812 67.508 1.00 68.56 185 PRO A N 1
ATOM 1439 C CA . PRO A 1 185 ? -35.499 33.603 68.688 1.00 68.56 185 PRO A CA 1
ATOM 1440 C C . PRO A 1 185 ? -36.996 33.530 69.020 1.00 68.56 185 PRO A C 1
ATOM 1442 O O . PRO A 1 185 ? -37.856 33.573 68.140 1.00 68.56 185 PRO A O 1
ATOM 1445 N N . VAL A 1 186 ? -37.282 33.427 70.317 1.00 68.19 186 VAL A N 1
ATOM 1446 C CA . VAL A 1 186 ? -38.618 33.454 70.921 1.00 68.19 186 VAL A CA 1
ATOM 1447 C C . VAL A 1 186 ? -39.150 34.889 70.891 1.00 68.19 186 VAL A C 1
ATOM 1449 O O . VAL A 1 186 ? -38.560 35.786 71.491 1.00 68.19 186 VAL A O 1
ATOM 1452 N N . SER A 1 187 ? -40.268 35.114 70.201 1.00 66.88 187 SER A N 1
ATOM 1453 C CA . SER A 1 187 ? -40.976 36.397 70.201 1.00 66.88 187 SER A CA 1
ATOM 1454 C C . SER A 1 187 ? -41.687 36.609 71.539 1.00 66.88 187 SER A C 1
ATOM 1456 O O . SER A 1 187 ? -42.584 35.84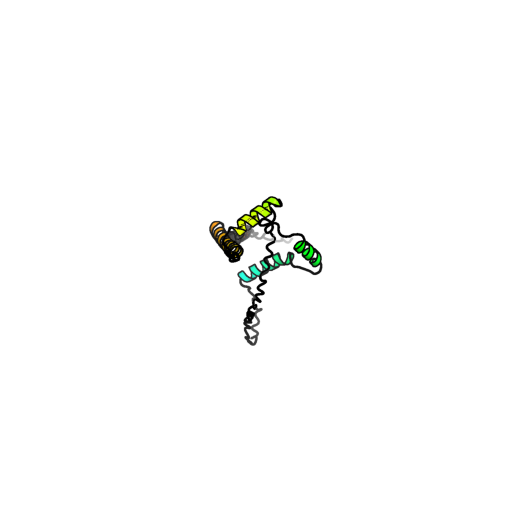8 71.904 1.00 66.88 187 SER A O 1
ATOM 1458 N N . ARG A 1 188 ? -41.287 37.647 72.279 1.00 68.81 188 ARG A N 1
ATOM 1459 C CA . ARG A 1 188 ? -41.912 38.052 73.542 1.00 68.81 188 ARG A CA 1
ATOM 1460 C C . ARG A 1 188 ? -43.070 39.010 73.241 1.00 68.81 188 ARG A C 1
ATOM 1462 O O . ARG A 1 188 ? -42.863 40.051 72.629 1.00 68.81 188 ARG A O 1
ATOM 1469 N N . ARG A 1 189 ? -44.280 38.611 73.640 1.00 63.31 189 ARG A N 1
ATOM 1470 C CA . ARG A 1 189 ? -45.500 39.434 73.668 1.00 63.31 189 ARG A CA 1
ATOM 1471 C C . ARG A 1 189 ? -45.356 40.577 74.675 1.00 63.31 189 ARG A C 1
ATOM 1473 O O . ARG A 1 189 ? -45.007 40.298 75.822 1.00 63.31 189 ARG A O 1
ATOM 1480 N N . SER A 1 190 ? -45.756 41.777 74.266 1.00 65.19 190 SER A N 1
ATOM 1481 C CA . SER A 1 190 ? -46.417 42.801 75.093 1.00 65.19 190 SER A CA 1
ATOM 1482 C C . SER A 1 190 ? -46.897 43.923 74.188 1.00 65.19 190 SER A C 1
ATOM 1484 O O . SER A 1 190 ? -46.020 44.473 73.486 1.00 65.19 190 SER A O 1
#

Secondary structure (DSSP, 8-state):
---------------------------------------SS-------HHHHHHHHHHHHHGGGS--TTTHHHHHHHHHH---GGGTTTTS-S----HHHHHHHHHHHHHS---------HHHHHHHHHHHHHHHHHHHHHS-SSSSS--HHHHHHHHHHHHHHHHHHHHHT---PPP-PPPPPPPPPP-

pLDDT: mean 70.85, std 16.63, range [45.47, 97.81]